Protein AF-A0A9D1IZW4-F1 (afdb_monomer)

Structure (mmCIF, N/CA/C/O backbone):
data_AF-A0A9D1IZW4-F1
#
_entry.id   AF-A0A9D1IZW4-F1
#
loop_
_atom_site.group_PDB
_atom_site.id
_atom_site.type_symbol
_atom_site.label_atom_id
_atom_site.label_alt_id
_atom_site.label_comp_id
_atom_site.label_asym_id
_atom_site.label_entity_id
_atom_site.label_seq_id
_atom_site.pdbx_PDB_ins_code
_atom_site.Cartn_x
_atom_site.Cartn_y
_atom_site.Cartn_z
_atom_site.occupancy
_atom_site.B_iso_or_equiv
_atom_site.auth_seq_id
_atom_site.auth_comp_id
_atom_site.auth_asym_id
_atom_site.auth_atom_id
_atom_site.pdbx_PDB_model_num
ATOM 1 N N . MET A 1 1 ? -12.132 0.971 36.594 1.00 52.00 1 MET A N 1
ATOM 2 C CA . MET A 1 1 ? -13.215 1.438 35.705 1.00 52.00 1 MET A CA 1
ATOM 3 C C . MET A 1 1 ? -12.605 2.405 34.704 1.00 52.00 1 MET A C 1
ATOM 5 O O . MET A 1 1 ? -12.383 3.537 35.091 1.00 52.00 1 MET A O 1
ATOM 9 N N . SER A 1 2 ? -12.273 2.061 33.463 1.00 66.00 2 SER A N 1
ATOM 10 C CA . SER A 1 2 ? -11.995 0.785 32.763 1.00 66.00 2 SER A CA 1
ATOM 11 C C . SER A 1 2 ? -12.345 1.064 31.297 1.00 66.00 2 SER A C 1
ATOM 13 O O . SER A 1 2 ? -13.366 1.698 31.045 1.00 66.00 2 SER A O 1
ATOM 15 N N . TRP A 1 3 ? -11.526 0.629 30.346 1.00 71.06 3 TRP A N 1
ATOM 16 C CA . TRP A 1 3 ? -11.646 0.851 28.895 1.00 71.06 3 TRP A CA 1
ATOM 17 C C . TRP A 1 3 ? -13.070 0.771 28.311 1.00 71.06 3 TRP A C 1
ATOM 19 O O . TRP A 1 3 ? -13.397 1.481 27.364 1.00 71.06 3 TRP A O 1
ATOM 29 N N . GLU A 1 4 ? -13.940 -0.022 28.929 1.00 75.38 4 GLU A N 1
ATOM 30 C CA . GLU A 1 4 ? -15.374 -0.149 28.651 1.00 75.38 4 GLU A CA 1
ATOM 31 C C . GLU A 1 4 ? -16.124 1.192 28.616 1.00 75.38 4 GLU A C 1
ATOM 33 O O . GLU A 1 4 ? -16.938 1.414 27.718 1.00 75.38 4 GLU A O 1
ATOM 38 N N . ASN A 1 5 ? -15.839 2.112 29.544 1.00 73.56 5 ASN A N 1
ATOM 39 C CA . ASN A 1 5 ? -16.492 3.424 29.577 1.00 73.56 5 ASN A CA 1
ATOM 40 C C . ASN A 1 5 ? -16.098 4.262 28.360 1.00 73.56 5 ASN A C 1
ATOM 42 O O . ASN A 1 5 ? -16.952 4.865 27.718 1.00 73.56 5 ASN A O 1
ATOM 46 N N . ALA A 1 6 ? -14.813 4.259 28.007 1.00 71.00 6 ALA A N 1
ATOM 47 C CA . ALA A 1 6 ? -14.319 4.998 26.856 1.00 71.00 6 ALA A CA 1
ATOM 48 C C . ALA A 1 6 ? -14.849 4.418 25.537 1.00 71.00 6 ALA A C 1
ATOM 50 O O . ALA A 1 6 ? -15.266 5.174 24.663 1.00 71.00 6 ALA A O 1
ATOM 51 N N . VAL A 1 7 ? -14.910 3.088 25.417 1.00 77.38 7 VAL A N 1
ATOM 52 C CA . VAL A 1 7 ? -15.502 2.399 24.260 1.00 77.38 7 VAL A CA 1
ATOM 53 C C . VAL A 1 7 ? -16.995 2.712 24.140 1.00 77.38 7 VAL A C 1
ATOM 55 O O . VAL A 1 7 ? -17.466 3.044 23.054 1.00 77.38 7 VAL A O 1
ATOM 58 N N . THR A 1 8 ? -17.736 2.671 25.249 1.00 79.25 8 THR A N 1
ATOM 59 C CA . THR A 1 8 ? -19.174 2.984 25.272 1.00 79.25 8 THR A CA 1
ATOM 60 C C . THR A 1 8 ? -19.425 4.448 24.910 1.00 79.25 8 THR A C 1
ATOM 62 O O . THR A 1 8 ? -20.278 4.736 24.069 1.00 79.25 8 THR A O 1
ATOM 65 N N . SER A 1 9 ? -18.643 5.378 25.465 1.00 76.12 9 SER A N 1
ATOM 66 C CA . SER A 1 9 ? -18.710 6.796 25.103 1.00 76.12 9 SER A CA 1
ATOM 67 C C . SER A 1 9 ? -18.317 7.030 23.640 1.00 76.12 9 SER A C 1
ATOM 69 O O . SER A 1 9 ? -18.952 7.830 22.957 1.00 76.12 9 SER A O 1
ATOM 71 N N . ALA A 1 10 ? -17.314 6.325 23.110 1.00 77.50 10 ALA A N 1
ATOM 72 C CA . ALA A 1 10 ? -16.913 6.448 21.708 1.00 77.50 10 ALA A CA 1
ATOM 73 C C . ALA A 1 10 ? -17.995 5.922 20.762 1.00 77.50 10 ALA A C 1
ATOM 75 O O . ALA A 1 10 ? -18.286 6.548 19.743 1.00 77.50 10 ALA A O 1
ATOM 76 N N . TYR A 1 11 ? -18.638 4.811 21.122 1.00 79.62 11 TYR A N 1
ATOM 77 C CA . TYR A 1 11 ? -19.799 4.297 20.407 1.00 79.62 11 TYR A CA 1
ATOM 78 C C . TYR A 1 11 ? -20.956 5.308 20.414 1.00 79.62 11 TYR A C 1
ATOM 80 O O . TYR A 1 11 ? -21.524 5.593 19.360 1.00 79.62 11 TYR A O 1
ATOM 88 N N . ALA A 1 12 ? -21.243 5.933 21.564 1.00 78.25 12 ALA A N 1
ATOM 89 C CA . ALA A 1 12 ? -22.231 7.010 21.671 1.00 78.25 12 ALA A CA 1
ATOM 90 C C . ALA A 1 12 ? -21.863 8.244 20.821 1.00 78.25 12 ALA A C 1
ATOM 92 O O . ALA A 1 12 ? -22.745 8.886 20.258 1.00 78.25 12 ALA A O 1
ATOM 93 N N . ALA A 1 13 ? -20.567 8.528 20.655 1.00 75.25 13 ALA A N 1
ATOM 94 C CA . ALA A 1 13 ? -20.040 9.564 19.761 1.00 75.25 13 ALA A CA 1
ATOM 95 C C . ALA A 1 13 ? -19.991 9.144 18.272 1.00 75.25 13 ALA A C 1
ATOM 97 O O . ALA A 1 13 ? -19.441 9.870 17.438 1.00 75.25 13 ALA A O 1
ATOM 98 N N . GLY A 1 14 ? -20.525 7.969 17.921 1.00 76.94 14 GLY A N 1
ATOM 99 C CA . GLY A 1 14 ? -20.657 7.494 16.544 1.00 76.94 14 GLY A CA 1
ATOM 100 C C . GLY A 1 14 ? -19.479 6.677 16.000 1.00 76.94 14 GLY A C 1
ATOM 101 O O . GLY A 1 14 ? -19.459 6.403 14.798 1.00 76.94 14 GLY A O 1
ATOM 102 N N . CYS A 1 15 ? -18.510 6.267 16.828 1.00 79.50 15 CYS A N 1
ATOM 103 C CA . CYS A 1 15 ? -17.461 5.332 16.406 1.00 79.50 15 CYS A CA 1
ATOM 104 C C . CYS A 1 15 ? -18.052 3.963 16.041 1.00 79.50 15 CYS A C 1
ATOM 106 O O . CYS A 1 15 ? -18.899 3.423 16.751 1.00 79.50 15 CYS A O 1
ATOM 108 N N . ARG A 1 16 ? -17.588 3.382 14.929 1.00 81.25 16 ARG A N 1
ATOM 109 C CA . ARG A 1 16 ? -18.089 2.092 14.407 1.00 81.25 16 ARG A CA 1
ATOM 110 C C . ARG A 1 16 ? -17.079 0.952 14.496 1.00 81.25 16 ARG A C 1
ATOM 112 O O . ARG A 1 16 ? -17.475 -0.206 14.373 1.00 81.25 16 ARG A O 1
ATOM 119 N N . LEU A 1 17 ? -15.805 1.274 14.701 1.00 86.81 17 LEU A N 1
ATOM 120 C CA . LEU A 1 17 ? -14.704 0.320 14.787 1.00 86.81 17 LEU A CA 1
ATOM 121 C C . LEU A 1 17 ? -13.808 0.627 15.984 1.00 86.81 17 LEU A C 1
ATOM 123 O O . LEU A 1 17 ? -13.534 1.798 16.259 1.00 86.81 17 LEU A O 1
ATOM 127 N N . VAL A 1 18 ? -13.308 -0.426 16.628 1.00 87.31 18 VAL A N 1
ATOM 128 C CA . VAL A 1 18 ? -12.241 -0.345 17.632 1.00 87.31 18 VAL A CA 1
ATOM 129 C C . VAL A 1 18 ? -11.108 -1.287 17.258 1.00 87.31 18 VAL A C 1
ATOM 131 O O . VAL A 1 18 ? -11.346 -2.439 16.899 1.00 87.31 18 VAL A O 1
ATOM 134 N N . PHE A 1 19 ? -9.878 -0.807 17.382 1.00 89.50 19 PHE A N 1
ATOM 135 C CA . PHE A 1 19 ? -8.666 -1.610 17.265 1.00 89.50 19 PHE A CA 1
ATOM 136 C C . PHE A 1 19 ? -7.977 -1.649 18.623 1.00 89.50 19 PHE A C 1
ATOM 138 O O . PHE A 1 19 ? -7.691 -0.598 19.192 1.00 89.50 19 PHE A O 1
ATOM 145 N N . ALA A 1 20 ? -7.747 -2.845 19.153 1.00 87.12 20 ALA A N 1
ATOM 146 C CA . ALA A 1 20 ? -7.355 -3.043 20.542 1.00 87.12 20 ALA A CA 1
ATOM 147 C C . ALA A 1 20 ? -6.018 -3.774 20.642 1.00 87.12 20 ALA A C 1
ATOM 149 O O . ALA A 1 20 ? -5.880 -4.875 20.115 1.00 87.12 20 ALA A O 1
ATOM 150 N N . SER A 1 21 ? -5.037 -3.173 21.311 1.00 87.00 21 SER A N 1
ATOM 151 C CA . SER A 1 21 ? -3.731 -3.784 21.587 1.00 87.00 21 SER A CA 1
ATOM 152 C C . SER A 1 21 ? -3.732 -4.396 22.983 1.00 87.00 21 SER A C 1
ATOM 154 O O . SER A 1 21 ? -3.973 -3.675 23.949 1.00 87.00 21 SER A O 1
ATOM 156 N N . GLY A 1 22 ? -3.501 -5.712 23.094 1.00 75.38 22 GLY A N 1
ATOM 157 C CA . GLY A 1 22 ? -3.248 -6.399 24.374 1.00 75.38 22 GLY A CA 1
ATOM 158 C C . GLY A 1 22 ? -4.311 -6.215 25.469 1.00 75.38 22 GLY A C 1
ATOM 159 O O . GLY A 1 22 ? -4.025 -6.425 26.645 1.00 75.38 22 GLY A O 1
ATOM 160 N N . THR A 1 23 ? -5.519 -5.787 25.102 1.00 74.00 23 THR A N 1
ATOM 161 C CA . THR A 1 23 ? -6.580 -5.368 26.021 1.00 74.00 23 THR A CA 1
ATOM 162 C C . THR A 1 23 ? -7.819 -6.220 25.802 1.00 74.00 23 THR A C 1
ATOM 164 O O . THR A 1 23 ? -8.354 -6.297 24.697 1.00 74.00 23 THR A O 1
ATOM 167 N N . GLU A 1 24 ? -8.291 -6.860 26.869 1.00 72.19 24 GLU A N 1
ATOM 168 C CA . GLU A 1 24 ? -9.569 -7.567 26.869 1.00 72.19 24 GLU A CA 1
ATOM 169 C C . GLU A 1 24 ? -10.677 -6.615 27.323 1.00 72.19 24 GLU A C 1
ATOM 171 O O . GLU A 1 24 ? -10.587 -6.002 28.388 1.00 72.19 24 GLU A O 1
ATOM 176 N N . PHE A 1 25 ? -11.729 -6.479 26.516 1.00 75.25 25 PHE A N 1
ATOM 177 C CA . PHE A 1 25 ? -12.939 -5.757 26.903 1.00 75.25 25 PHE A CA 1
ATOM 178 C C . PHE A 1 25 ? -14.162 -6.292 26.154 1.00 75.25 25 PHE A C 1
ATOM 180 O O . PHE A 1 25 ? -14.047 -6.910 25.094 1.00 75.25 25 PHE A O 1
ATOM 187 N N . SER A 1 26 ? -15.349 -6.016 26.698 1.00 75.00 26 SER A N 1
ATOM 188 C CA . SER A 1 26 ? -16.621 -6.334 26.049 1.00 75.00 26 SER A CA 1
ATOM 189 C C . SER A 1 26 ? -17.091 -5.163 25.191 1.00 75.00 26 SER A C 1
ATOM 191 O O . SER A 1 26 ? -17.314 -4.060 25.692 1.00 75.00 26 SER A O 1
ATOM 193 N N . ALA A 1 27 ? -17.264 -5.398 23.893 1.00 75.81 27 ALA A N 1
ATOM 194 C CA . ALA A 1 27 ? -17.786 -4.395 22.975 1.00 75.81 27 ALA A CA 1
ATOM 195 C C . ALA A 1 27 ? -19.310 -4.229 23.126 1.00 75.81 27 ALA A C 1
ATOM 197 O O . ALA A 1 27 ? -20.005 -5.222 23.363 1.00 75.81 27 ALA A O 1
ATOM 198 N N . PRO A 1 28 ? -19.854 -3.016 22.927 1.00 79.94 28 PRO A N 1
ATOM 199 C CA . PRO A 1 28 ? -21.283 -2.825 22.707 1.00 79.94 28 PRO A CA 1
ATOM 200 C C . PRO A 1 28 ? -21.784 -3.635 21.503 1.00 79.94 28 PRO A C 1
ATOM 202 O O . PRO A 1 28 ? -21.059 -3.837 20.524 1.00 79.94 28 PRO A O 1
ATOM 205 N N . GLU A 1 29 ? -23.048 -4.057 21.543 1.00 79.88 29 GLU A N 1
ATOM 206 C CA . GLU A 1 29 ? -23.677 -4.787 20.440 1.00 79.88 29 GLU A CA 1
ATOM 207 C C . GLU A 1 29 ? -23.613 -3.977 19.129 1.00 79.88 29 GLU A C 1
ATOM 209 O O . GLU A 1 29 ? -23.953 -2.794 19.085 1.00 79.88 29 GLU A O 1
ATOM 214 N N . GLY A 1 30 ? -23.139 -4.611 18.050 1.00 78.69 30 GLY A N 1
ATOM 215 C CA . GLY A 1 30 ? -22.973 -3.984 16.733 1.00 78.69 30 GLY A CA 1
ATOM 216 C C . GLY A 1 30 ? -21.657 -3.221 16.520 1.00 78.69 30 GLY A C 1
ATOM 217 O O . GLY A 1 30 ? -21.373 -2.823 15.387 1.00 78.69 30 GLY A O 1
ATOM 218 N N . MET A 1 31 ? -20.824 -3.044 17.552 1.00 84.06 31 MET A N 1
ATOM 219 C CA . MET A 1 31 ? -19.476 -2.490 17.402 1.00 84.06 31 MET A CA 1
ATOM 220 C C . MET A 1 31 ? -18.488 -3.591 17.001 1.00 84.06 31 MET A C 1
ATOM 222 O O . MET A 1 31 ? -18.413 -4.638 17.641 1.00 84.06 31 MET A O 1
ATOM 226 N N . ARG A 1 32 ? -17.703 -3.363 15.941 1.00 86.69 32 ARG A N 1
ATOM 227 C CA . ARG A 1 32 ? -16.663 -4.314 15.520 1.00 86.69 32 ARG A CA 1
ATOM 228 C C . ARG A 1 32 ? -15.349 -3.992 16.216 1.00 86.69 32 ARG A C 1
ATOM 230 O O . ARG A 1 32 ? -14.871 -2.859 16.135 1.00 86.69 32 ARG A O 1
ATOM 237 N N . VAL A 1 33 ? -14.769 -5.002 16.853 1.00 87.75 33 VAL A N 1
ATOM 238 C CA . VAL A 1 33 ? -13.486 -4.906 17.549 1.00 87.75 33 VAL A CA 1
ATOM 239 C C . VAL A 1 33 ? -12.485 -5.839 16.892 1.00 87.75 33 VAL A C 1
ATOM 241 O O . VAL A 1 33 ? -12.768 -7.021 16.704 1.00 87.75 33 VAL A O 1
ATOM 244 N N . PHE A 1 34 ? -11.316 -5.303 16.561 1.00 88.81 34 PHE A N 1
ATOM 245 C CA . PHE A 1 34 ? -10.197 -6.064 16.028 1.00 88.81 34 PHE A CA 1
ATOM 246 C C . PHE A 1 34 ? -9.072 -6.099 17.055 1.00 88.81 34 PHE A C 1
ATOM 248 O O . PHE A 1 34 ? -8.567 -5.053 17.468 1.00 88.81 34 PHE A O 1
ATOM 255 N N . ALA A 1 35 ? -8.684 -7.306 17.456 1.00 88.50 35 ALA A N 1
ATOM 256 C CA . ALA A 1 35 ? -7.516 -7.508 18.296 1.00 88.50 35 ALA A CA 1
ATOM 257 C C . ALA A 1 35 ? -6.244 -7.347 17.454 1.00 88.50 35 ALA A C 1
ATOM 259 O O . ALA A 1 35 ? -6.087 -7.976 16.405 1.00 88.50 35 ALA A O 1
ATOM 260 N N . CYS A 1 36 ? -5.343 -6.501 17.928 1.00 88.12 36 CYS A N 1
ATOM 261 C CA . CYS A 1 36 ? -4.068 -6.194 17.309 1.00 88.12 36 CYS A CA 1
ATOM 262 C C . CYS A 1 36 ? -2.931 -6.748 18.168 1.00 88.12 36 CYS A C 1
ATOM 264 O O . CYS A 1 36 ? -2.999 -6.741 19.394 1.00 88.12 36 CYS A O 1
ATOM 266 N N . GLU A 1 37 ? -1.853 -7.176 17.511 1.00 82.81 37 GLU A N 1
ATOM 267 C CA . GLU A 1 37 ? -0.668 -7.734 18.180 1.00 82.81 37 GLU A CA 1
ATOM 268 C C . GLU A 1 37 ? 0.091 -6.689 19.021 1.00 82.81 37 GLU A C 1
ATOM 270 O O . GLU A 1 37 ? 0.770 -7.045 19.976 1.00 82.81 37 GLU A O 1
ATOM 275 N N . GLY A 1 38 ? -0.047 -5.400 18.695 1.00 85.69 38 GLY A N 1
ATOM 276 C CA . GLY A 1 38 ? 0.573 -4.314 19.450 1.00 85.69 38 GLY A CA 1
ATOM 277 C C . GLY A 1 38 ? 0.021 -2.934 19.100 1.00 85.69 38 GLY A C 1
ATOM 278 O O . GLY A 1 38 ? -0.726 -2.767 18.126 1.00 85.69 38 GLY A O 1
ATOM 279 N N . ALA A 1 39 ? 0.435 -1.936 19.884 1.00 83.75 39 ALA A N 1
ATOM 280 C CA . ALA A 1 39 ? -0.107 -0.580 19.859 1.00 83.75 39 ALA A CA 1
ATOM 281 C C . ALA A 1 39 ? -0.016 0.091 18.492 1.00 83.75 39 ALA A C 1
ATOM 283 O O . ALA A 1 39 ? -0.991 0.651 17.997 1.00 83.75 39 ALA A O 1
ATOM 284 N N . GLN A 1 40 ? 1.142 -0.033 17.842 1.00 84.50 40 GLN A N 1
ATOM 285 C CA . GLN A 1 40 ? 1.368 0.527 16.515 1.00 84.50 40 GLN A CA 1
ATOM 286 C C . GLN A 1 40 ? 0.340 0.008 15.504 1.00 84.50 40 GLN A C 1
ATOM 288 O O . GLN A 1 40 ? -0.307 0.796 14.819 1.00 84.50 40 GLN A O 1
ATOM 293 N N . THR A 1 41 ? 0.128 -1.308 15.454 1.00 89.38 41 THR A N 1
ATOM 294 C CA . THR A 1 41 ? -0.846 -1.930 14.546 1.00 89.38 41 THR A CA 1
ATOM 295 C C . THR A 1 41 ? -2.260 -1.402 14.802 1.00 89.38 41 THR A C 1
ATOM 297 O O . THR A 1 41 ? -2.967 -1.081 13.849 1.00 89.38 41 THR A O 1
ATOM 300 N N . ALA A 1 42 ? -2.654 -1.245 16.072 1.00 89.50 42 ALA A N 1
ATOM 301 C CA . ALA A 1 42 ? -3.958 -0.691 16.434 1.00 89.50 42 ALA A CA 1
ATOM 302 C C . ALA A 1 42 ? -4.129 0.769 15.994 1.00 89.50 42 ALA A C 1
ATOM 304 O O . ALA A 1 42 ? -5.143 1.112 15.384 1.00 89.50 42 ALA A O 1
ATOM 305 N N . VAL A 1 43 ? -3.123 1.613 16.238 1.00 86.69 43 VAL A N 1
ATOM 306 C CA . VAL A 1 43 ? -3.142 3.028 15.841 1.00 86.69 43 VAL A CA 1
ATOM 307 C C . VAL A 1 43 ? -3.223 3.170 14.319 1.00 86.69 43 VAL A C 1
ATOM 309 O O . VAL A 1 43 ? -4.094 3.880 13.816 1.00 86.69 43 VAL A O 1
ATOM 312 N N . TYR A 1 44 ? -2.376 2.467 13.562 1.00 87.31 44 TYR A N 1
ATOM 313 C CA . TYR A 1 44 ? -2.364 2.587 12.100 1.00 87.31 44 TYR A CA 1
ATOM 314 C C . TYR A 1 44 ? -3.614 2.017 11.435 1.00 87.31 44 TYR A C 1
ATOM 316 O O . TYR A 1 44 ? -4.083 2.575 10.443 1.00 87.31 44 TYR A O 1
ATOM 324 N N . ALA A 1 45 ? -4.210 0.970 12.001 1.00 90.44 45 ALA A N 1
ATOM 325 C CA . ALA A 1 45 ? -5.500 0.483 11.538 1.00 90.44 45 ALA A CA 1
ATOM 326 C C . ALA A 1 45 ? -6.630 1.489 11.812 1.00 90.44 45 ALA A C 1
ATOM 328 O O . ALA A 1 45 ? -7.441 1.763 10.927 1.00 90.44 45 ALA A O 1
ATOM 329 N N . ALA A 1 46 ? -6.651 2.127 12.985 1.00 88.00 46 ALA A N 1
ATOM 330 C CA . ALA A 1 46 ? -7.616 3.188 13.260 1.00 88.00 46 ALA A CA 1
ATOM 331 C C . ALA A 1 46 ? -7.464 4.376 12.287 1.00 88.00 46 ALA A C 1
ATOM 333 O O . ALA A 1 46 ? -8.470 4.894 11.800 1.00 88.00 46 ALA A O 1
ATOM 334 N N . LEU A 1 47 ? -6.232 4.758 11.924 1.00 82.81 47 LEU A N 1
ATOM 335 C CA . LEU A 1 47 ? -5.974 5.808 10.923 1.00 82.81 47 LEU A CA 1
ATOM 336 C C . LEU A 1 47 ? -6.468 5.415 9.533 1.00 82.81 47 LEU A C 1
ATOM 338 O O . LEU A 1 47 ? -7.124 6.203 8.854 1.00 82.81 47 LEU A O 1
ATOM 342 N N . GLY A 1 48 ? -6.206 4.175 9.125 1.00 85.94 48 GLY A N 1
ATOM 343 C CA . GLY A 1 48 ? -6.725 3.618 7.882 1.00 85.94 48 GLY A CA 1
ATOM 344 C C . GLY A 1 48 ? -8.249 3.676 7.798 1.00 85.94 48 GLY A C 1
ATOM 345 O O . GLY A 1 48 ? -8.801 4.076 6.775 1.00 85.94 48 GLY A O 1
ATOM 346 N N . ALA A 1 49 ? -8.935 3.333 8.889 1.00 86.88 49 ALA A N 1
ATOM 347 C CA . ALA A 1 49 ? -10.387 3.439 8.981 1.00 86.88 49 ALA A CA 1
ATOM 348 C C . ALA A 1 49 ? -10.877 4.898 8.915 1.00 86.88 49 ALA A C 1
ATOM 350 O O . ALA A 1 49 ? -11.855 5.186 8.223 1.00 86.88 49 ALA A O 1
ATOM 351 N N . SER A 1 50 ? -10.172 5.826 9.571 1.00 79.81 50 SER A N 1
ATOM 352 C CA . SER A 1 50 ? -10.469 7.265 9.514 1.00 79.81 50 SER A CA 1
ATOM 353 C C . SER A 1 50 ? -10.436 7.803 8.082 1.00 79.81 50 SER A C 1
ATOM 355 O O . SER A 1 50 ? -11.369 8.483 7.645 1.00 79.81 50 SER A O 1
ATOM 357 N N . LEU A 1 51 ? -9.440 7.393 7.284 1.00 78.06 51 LEU A N 1
ATOM 358 C CA . LEU A 1 51 ? -9.361 7.777 5.872 1.00 78.06 51 LEU A CA 1
ATOM 359 C C . LEU A 1 51 ? -10.574 7.349 5.051 1.00 78.06 51 LEU A C 1
ATOM 361 O O . LEU A 1 51 ? -10.880 7.994 4.054 1.00 78.06 51 LEU A O 1
ATOM 365 N N . SER A 1 52 ? -11.271 6.275 5.421 1.00 78.56 52 SER A N 1
ATOM 366 C CA . SER A 1 52 ? -12.472 5.852 4.700 1.00 78.56 52 SER A CA 1
ATOM 367 C C . SER A 1 52 ? -13.707 6.699 5.055 1.00 78.56 52 SER A C 1
ATOM 369 O O . SER A 1 52 ? -14.794 6.435 4.539 1.00 78.56 52 SER A O 1
ATOM 371 N N . GLY A 1 53 ? -13.561 7.687 5.945 1.00 76.31 53 GLY A N 1
ATOM 372 C CA . GLY A 1 53 ? -14.639 8.509 6.495 1.00 76.31 53 GLY A CA 1
ATOM 373 C C . GLY A 1 53 ? -15.325 7.903 7.722 1.00 76.31 53 GLY A C 1
ATOM 374 O O . GLY A 1 53 ? -16.343 8.438 8.169 1.00 76.31 53 GLY A O 1
ATOM 375 N N . ALA A 1 54 ? -14.811 6.791 8.260 1.00 78.62 54 ALA A N 1
ATOM 376 C CA . ALA A 1 54 ? -15.360 6.161 9.453 1.00 78.62 54 ALA A CA 1
ATOM 377 C C . ALA A 1 54 ? -14.738 6.742 10.726 1.00 78.62 54 ALA A C 1
ATOM 379 O O . ALA A 1 54 ? -13.531 6.925 10.819 1.00 78.62 54 ALA A O 1
ATOM 380 N N . ARG A 1 55 ? -15.551 6.942 11.766 1.00 77.06 55 ARG A N 1
ATOM 381 C CA . ARG A 1 55 ? -15.027 7.199 13.112 1.00 77.06 55 ARG A CA 1
ATOM 382 C C . ARG A 1 55 ? -14.530 5.876 13.693 1.00 77.06 55 ARG A C 1
ATOM 384 O O . ARG A 1 55 ? -15.325 4.955 13.917 1.00 77.06 55 ARG A O 1
ATOM 391 N N . ALA A 1 56 ? -13.229 5.782 13.920 1.00 82.88 56 ALA A N 1
ATOM 392 C CA . ALA A 1 56 ? -12.576 4.624 14.514 1.00 82.88 56 ALA A CA 1
ATOM 393 C C . ALA A 1 56 ? -11.813 5.032 15.774 1.00 82.88 56 ALA A C 1
ATOM 395 O O . ALA A 1 56 ? -11.472 6.199 15.957 1.00 82.88 56 ALA A O 1
ATOM 396 N N . LEU A 1 57 ? -11.573 4.059 16.646 1.00 82.81 57 LEU A N 1
ATOM 397 C CA . LEU A 1 57 ? -10.884 4.254 17.913 1.00 82.81 57 LEU A CA 1
ATOM 398 C C . LEU A 1 57 ? -9.752 3.234 18.052 1.00 82.81 57 LEU A C 1
ATOM 400 O O . LEU A 1 57 ? -9.961 2.050 17.788 1.00 82.81 57 LEU A O 1
ATOM 404 N N . ALA A 1 58 ? -8.581 3.679 18.506 1.00 86.75 58 ALA A N 1
ATOM 405 C CA . ALA A 1 58 ? -7.528 2.782 18.972 1.00 86.75 58 ALA A CA 1
ATOM 406 C C . ALA A 1 58 ? -7.519 2.738 20.508 1.00 86.75 58 ALA A C 1
ATOM 408 O O . ALA A 1 58 ? -7.486 3.777 21.173 1.00 86.75 58 ALA A O 1
ATOM 409 N N . VAL A 1 59 ? -7.555 1.527 21.057 1.00 82.94 59 VAL A N 1
ATOM 410 C CA . VAL A 1 59 ? -7.521 1.225 22.491 1.00 82.94 59 VAL A CA 1
ATOM 411 C C . VAL A 1 59 ? -6.200 0.527 22.797 1.00 82.94 59 VAL A C 1
ATOM 413 O O . VAL A 1 59 ? -5.911 -0.525 22.225 1.00 82.94 59 VAL A O 1
ATOM 416 N N . LEU A 1 60 ? -5.385 1.128 23.662 1.00 80.00 60 LEU A N 1
ATOM 417 C CA . LEU A 1 60 ? -4.034 0.656 23.968 1.00 80.00 60 LEU A CA 1
ATOM 418 C C . LEU A 1 60 ? -3.935 0.113 25.396 1.00 80.00 60 LEU A C 1
ATOM 420 O O . LEU A 1 60 ? -4.714 0.485 26.257 1.00 80.00 60 LEU A O 1
ATOM 424 N N . GLY A 1 61 ? -2.998 -0.786 25.671 1.00 72.62 61 GLY A N 1
ATOM 425 C CA . GLY A 1 61 ? -2.740 -1.308 27.010 1.00 72.62 61 GLY A CA 1
ATOM 426 C C . GLY A 1 61 ? -1.936 -0.349 27.893 1.00 72.62 61 GLY A C 1
ATOM 427 O O . GLY A 1 61 ? -1.357 0.639 27.440 1.00 72.62 61 GLY A O 1
ATOM 428 N N . ALA A 1 62 ? -1.866 -0.655 29.191 1.00 66.75 62 ALA A N 1
ATOM 429 C CA . ALA A 1 62 ? -0.958 0.048 30.092 1.00 66.75 62 ALA A CA 1
ATOM 430 C C . ALA A 1 62 ? 0.501 -0.302 29.755 1.00 66.75 62 ALA A C 1
ATOM 432 O O . ALA A 1 62 ? 0.877 -1.470 29.815 1.00 66.75 62 ALA A O 1
ATOM 433 N N . GLY A 1 63 ? 1.312 0.710 29.430 1.00 65.00 63 GLY A N 1
ATOM 434 C CA . GLY A 1 63 ? 2.715 0.538 29.028 1.00 65.00 63 GLY A CA 1
ATOM 435 C C . GLY A 1 63 ? 2.950 0.467 27.516 1.00 65.00 63 GLY A C 1
ATOM 436 O O . GLY A 1 63 ? 4.099 0.347 27.104 1.00 65.00 63 GLY A O 1
ATOM 437 N N . ASP A 1 64 ? 1.899 0.572 26.698 1.00 72.81 64 ASP A N 1
ATOM 438 C CA . ASP A 1 64 ? 2.045 0.736 25.252 1.00 72.81 64 ASP A CA 1
ATOM 439 C C . ASP A 1 64 ? 2.717 2.083 24.935 1.00 72.81 64 ASP A C 1
ATOM 441 O O . ASP A 1 64 ? 2.347 3.114 25.493 1.00 72.81 64 ASP A O 1
ATOM 445 N N . GLU A 1 65 ? 3.691 2.094 24.026 1.00 69.62 65 GLU A N 1
ATOM 446 C CA . GLU A 1 65 ? 4.299 3.328 23.519 1.00 69.62 65 GLU A CA 1
ATOM 447 C C . GLU A 1 65 ? 3.571 3.796 22.252 1.00 69.62 65 GLU A C 1
ATOM 449 O O . GLU A 1 65 ? 3.275 3.002 21.349 1.00 69.62 65 GLU A O 1
ATOM 454 N N . LEU A 1 66 ? 3.284 5.101 22.164 1.00 67.56 66 LEU A N 1
ATOM 455 C CA . LEU A 1 66 ? 2.785 5.683 20.919 1.00 67.56 66 LEU A CA 1
ATOM 456 C C . LEU A 1 66 ? 3.860 5.592 19.838 1.00 67.56 66 LEU A C 1
ATOM 458 O O . LEU A 1 66 ? 5.043 5.759 20.128 1.00 67.56 66 LEU A O 1
ATOM 462 N N . PRO A 1 67 ? 3.471 5.383 18.571 1.00 64.75 67 PRO A N 1
ATOM 463 C CA . PRO A 1 67 ? 4.431 5.473 17.487 1.00 64.75 67 PRO A CA 1
ATOM 464 C C . PRO A 1 67 ? 5.055 6.876 17.424 1.00 64.75 67 PRO A C 1
ATOM 466 O O . PRO A 1 67 ? 4.338 7.868 17.326 1.00 64.75 67 PRO A O 1
ATOM 469 N N . ASP A 1 68 ? 6.387 6.940 17.355 1.00 53.62 68 ASP A N 1
ATOM 470 C CA . ASP A 1 68 ? 7.179 8.178 17.207 1.00 53.62 68 ASP A CA 1
ATOM 471 C C . ASP A 1 68 ? 6.887 8.974 15.918 1.00 53.62 68 ASP A C 1
ATOM 473 O O . ASP A 1 68 ? 7.375 10.092 15.724 1.00 53.62 68 ASP A O 1
ATOM 477 N N . SER A 1 69 ? 6.139 8.398 14.973 1.00 53.19 69 SER A N 1
ATOM 478 C CA . SER A 1 69 ? 5.888 9.033 13.682 1.00 53.19 6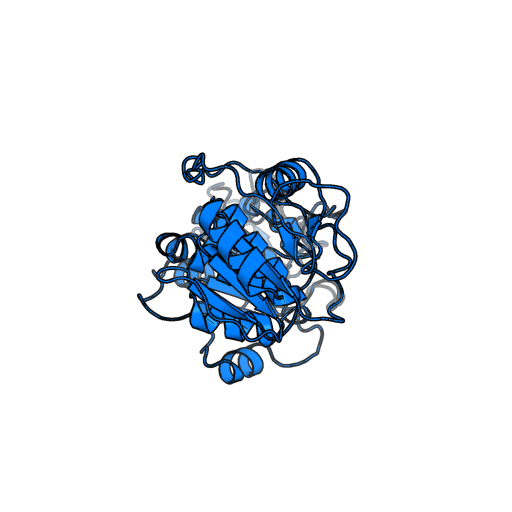9 SER A CA 1
ATOM 479 C C . SER A 1 69 ? 4.858 10.158 13.796 1.00 53.19 69 SER A C 1
ATOM 481 O O . SER A 1 69 ? 3.879 10.036 14.529 1.00 53.19 69 SER A O 1
ATOM 483 N N . ARG A 1 70 ? 5.039 11.227 13.004 1.00 51.00 70 ARG A N 1
ATOM 484 C CA . ARG A 1 70 ? 3.993 12.229 12.743 1.00 51.00 70 ARG A CA 1
ATOM 485 C C . ARG A 1 70 ? 2.807 11.533 12.078 1.00 51.00 70 ARG A C 1
ATOM 487 O O . ARG A 1 70 ? 2.763 11.367 10.862 1.00 51.00 70 ARG A O 1
ATOM 494 N N . VAL A 1 71 ? 1.897 11.047 12.904 1.00 51.94 71 VAL A N 1
ATOM 495 C CA . VAL A 1 71 ? 0.632 10.467 12.491 1.00 51.94 71 VAL A CA 1
ATOM 496 C C . VAL A 1 71 ? -0.303 11.624 12.179 1.00 51.94 71 VAL A C 1
ATOM 498 O O . VAL A 1 71 ? -0.693 12.380 13.061 1.00 51.94 71 VAL A O 1
ATOM 501 N N . THR A 1 72 ? -0.628 11.773 10.905 1.00 49.56 72 THR A N 1
ATOM 502 C CA . THR A 1 72 ? -1.554 12.783 10.407 1.00 49.56 72 THR A CA 1
ATOM 503 C C . THR A 1 72 ? -2.869 12.079 10.070 1.00 49.56 72 THR A C 1
ATOM 505 O O . THR A 1 72 ? -2.856 11.114 9.309 1.00 49.56 72 THR A O 1
ATOM 508 N N . GLY A 1 73 ? -4.000 12.469 10.674 1.00 50.78 73 GLY A N 1
ATOM 509 C CA . GLY A 1 73 ? -5.307 11.951 10.230 1.00 50.78 73 GLY A CA 1
ATOM 510 C C . GLY A 1 73 ? -6.333 11.513 11.282 1.00 50.78 73 GLY A C 1
ATOM 511 O O . GLY A 1 73 ? -6.883 10.418 11.164 1.00 50.78 73 GLY A O 1
ATOM 512 N N . GLY A 1 74 ? -6.709 12.378 12.227 1.00 52.09 74 GLY A N 1
ATOM 513 C CA . GLY A 1 74 ? -8.074 12.320 12.773 1.00 52.09 74 GLY A CA 1
ATOM 514 C C . GLY A 1 74 ? -8.407 11.123 13.667 1.00 52.09 74 GLY A C 1
ATOM 515 O O . GLY A 1 74 ? -9.541 10.647 13.634 1.00 52.09 74 GLY A O 1
ATOM 516 N N . VAL A 1 75 ? -7.443 10.591 14.425 1.00 54.09 75 VAL A N 1
ATOM 517 C CA . VAL A 1 75 ? -7.677 9.473 15.353 1.00 54.09 75 VAL A CA 1
ATOM 518 C C . VAL A 1 75 ? -7.333 9.877 16.779 1.00 54.09 75 VAL A C 1
ATOM 520 O O . VAL A 1 75 ? -6.208 10.283 17.073 1.00 54.09 75 VAL A O 1
ATOM 523 N N . ALA A 1 76 ? -8.298 9.691 17.680 1.00 54.12 76 ALA A N 1
ATOM 524 C CA . ALA A 1 76 ? -8.051 9.684 19.113 1.00 54.12 76 ALA A CA 1
ATOM 525 C C . ALA A 1 76 ? -7.541 8.300 19.540 1.00 54.12 76 ALA A C 1
ATOM 527 O O . ALA A 1 76 ? -8.086 7.265 19.140 1.00 54.12 76 ALA A O 1
ATOM 528 N N . VAL A 1 77 ? -6.496 8.287 20.359 1.00 59.22 77 VAL A N 1
ATOM 529 C CA . VAL A 1 77 ? -5.892 7.084 20.926 1.00 59.22 77 VAL A CA 1
ATOM 530 C C . VAL A 1 77 ? -6.074 7.151 22.437 1.00 59.22 77 VAL A C 1
ATOM 532 O O . VAL A 1 77 ? -5.704 8.126 23.080 1.00 59.22 77 VAL A O 1
ATOM 535 N N . LEU A 1 78 ? -6.679 6.132 23.032 1.00 57.53 78 LEU A N 1
ATOM 536 C CA . LEU A 1 78 ? -6.861 6.093 24.483 1.00 57.53 78 LEU A CA 1
ATOM 537 C C . LEU A 1 78 ? -5.611 5.499 25.145 1.00 57.53 78 LEU A C 1
ATOM 539 O O . LEU A 1 78 ? -5.200 4.397 24.782 1.00 57.53 78 LEU A O 1
ATOM 543 N N . MET A 1 79 ? -5.020 6.218 26.104 1.00 51.69 79 MET A N 1
ATOM 544 C CA . MET A 1 79 ? -3.794 5.851 26.819 1.00 51.69 79 MET A CA 1
ATOM 545 C C . MET A 1 79 ? -3.720 6.402 28.248 1.00 51.69 79 MET A C 1
ATOM 547 O O . MET A 1 79 ? -4.089 7.554 28.473 1.00 51.69 79 MET A O 1
ATOM 551 N N . PRO A 1 80 ? -3.152 5.650 29.212 1.00 42.56 80 PRO A N 1
ATOM 552 C CA . PRO A 1 80 ? -3.000 6.116 30.593 1.00 42.56 80 PRO A CA 1
ATOM 553 C C . PRO A 1 80 ? -2.243 7.451 30.721 1.00 42.56 80 PRO A C 1
ATOM 555 O O . PRO A 1 80 ? -1.141 7.583 30.196 1.00 42.56 80 PRO A O 1
ATOM 558 N N . GLY A 1 81 ? -2.794 8.402 31.491 1.00 45.44 81 GLY A N 1
ATOM 559 C CA . GLY A 1 81 ? -2.038 9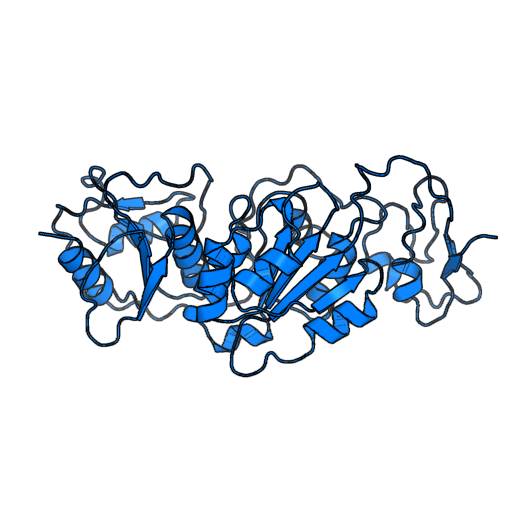.540 32.045 1.00 45.44 81 GLY A CA 1
ATOM 560 C C . GLY A 1 81 ? -1.959 10.840 31.228 1.00 45.44 81 GLY A C 1
ATOM 561 O O . GLY A 1 81 ? -1.147 11.692 31.576 1.00 45.44 81 GLY A O 1
ATOM 562 N N . ALA A 1 82 ? -2.772 11.027 30.180 1.00 50.19 82 ALA A N 1
ATOM 563 C CA . ALA A 1 82 ? -2.721 12.220 29.311 1.00 50.19 82 ALA A CA 1
ATOM 564 C C . ALA A 1 82 ? -3.924 13.191 29.425 1.00 50.19 82 ALA A C 1
ATOM 566 O O . ALA A 1 82 ? -3.959 14.223 28.760 1.00 50.19 82 ALA A O 1
ATOM 567 N N . GLY A 1 83 ? -4.950 12.871 30.216 1.00 58.56 83 GLY A N 1
ATOM 568 C CA . GLY A 1 83 ? -6.292 13.429 30.025 1.00 58.56 83 GLY A CA 1
ATOM 569 C C . GLY A 1 83 ? -6.694 14.584 30.942 1.00 58.56 83 GLY A C 1
ATOM 570 O O . GLY A 1 83 ? -7.496 14.368 31.842 1.00 58.56 83 GLY A O 1
ATOM 571 N N . GLU A 1 84 ? -6.259 15.810 30.637 1.00 57.47 84 GLU A N 1
ATOM 572 C CA . GLU A 1 84 ? -6.906 17.044 31.146 1.00 57.47 84 GLU A CA 1
ATOM 573 C C . GLU A 1 84 ? -7.294 18.048 30.039 1.00 57.47 84 GLU A C 1
ATOM 575 O O . GLU A 1 84 ? -8.048 18.986 30.288 1.00 57.47 84 GLU A O 1
ATOM 580 N N . GLU A 1 85 ? -6.826 17.855 28.801 1.00 67.88 85 GLU A N 1
ATOM 581 C CA . GLU A 1 85 ? -6.923 18.873 27.742 1.00 67.88 85 GLU A CA 1
ATOM 582 C C . GLU A 1 85 ? -8.268 18.876 26.989 1.00 67.88 85 GLU A C 1
ATOM 584 O O . GLU A 1 85 ? -8.724 19.924 26.529 1.00 67.88 85 GLU A O 1
ATOM 589 N N . TYR A 1 86 ? -8.951 17.727 26.905 1.00 71.12 86 TYR A N 1
ATOM 590 C CA . TYR A 1 86 ? -10.207 17.588 26.157 1.00 71.12 86 TYR A CA 1
ATOM 591 C C . TYR A 1 86 ? -11.368 17.154 27.063 1.00 71.12 86 TYR A C 1
ATOM 593 O O . TYR A 1 86 ? -11.349 16.040 27.579 1.00 71.12 86 TYR A O 1
ATOM 601 N N . PRO A 1 87 ? -12.426 17.972 27.225 1.00 68.44 87 PRO A N 1
ATOM 602 C CA . PRO A 1 87 ? -13.550 17.653 28.112 1.00 68.44 87 PRO A CA 1
ATOM 603 C C . PRO A 1 87 ? -14.529 16.615 27.531 1.00 68.44 87 PRO A C 1
ATOM 605 O O . PRO A 1 87 ? -15.362 16.079 28.260 1.00 68.44 87 PRO A O 1
ATOM 608 N N . SER A 1 88 ? -14.455 16.321 26.226 1.00 73.62 88 SER A N 1
ATOM 609 C CA . SER A 1 88 ? -15.328 15.365 25.531 1.00 73.62 88 SER A CA 1
ATOM 610 C C . SER A 1 88 ? -14.574 14.579 24.455 1.00 73.62 88 SER A C 1
ATOM 612 O O . SER A 1 88 ? -13.627 15.084 23.846 1.00 73.62 88 SER A O 1
ATOM 614 N N . LEU A 1 89 ? -15.036 13.358 24.146 1.00 73.19 89 LEU A N 1
ATOM 615 C CA . LEU A 1 89 ? -14.479 12.570 23.033 1.00 73.19 89 LEU A CA 1
ATOM 616 C C . LEU A 1 89 ? -14.634 13.290 21.692 1.00 73.19 89 LEU A C 1
ATOM 618 O O . LEU A 1 89 ? -13.769 13.193 20.827 1.00 73.19 89 LEU A O 1
ATOM 622 N N . ARG A 1 90 ? -15.725 14.041 21.509 1.00 72.62 90 ARG A N 1
ATOM 623 C CA . ARG A 1 90 ? -15.953 14.810 20.282 1.00 72.62 90 ARG A CA 1
ATOM 624 C C . ARG A 1 90 ? -14.903 15.905 20.102 1.00 72.62 90 ARG A C 1
ATOM 626 O O . ARG A 1 90 ? -14.409 16.048 18.989 1.00 72.62 90 ARG A O 1
ATOM 633 N N . ALA A 1 91 ? -14.548 16.621 21.171 1.00 74.12 91 ALA A N 1
ATOM 634 C CA . ALA A 1 91 ? -13.495 17.633 21.137 1.00 74.12 91 ALA A CA 1
ATOM 635 C C . ALA A 1 91 ? -12.130 17.013 20.806 1.00 74.12 91 ALA A C 1
ATOM 637 O O . ALA A 1 91 ? -11.411 17.547 19.967 1.00 74.12 91 ALA A O 1
ATOM 638 N N . ALA A 1 92 ? -11.822 15.851 21.387 1.00 73.50 92 ALA A N 1
ATOM 639 C CA . ALA A 1 92 ? -10.599 15.113 21.086 1.00 73.50 92 ALA A CA 1
ATOM 640 C C . ALA A 1 92 ? -10.519 14.682 19.610 1.00 73.50 92 ALA A C 1
ATOM 642 O O . ALA A 1 92 ? -9.511 14.915 18.946 1.00 73.50 92 ALA A O 1
ATOM 643 N N . PHE A 1 93 ? -11.602 14.113 19.065 1.00 72.19 93 PHE A N 1
ATOM 644 C CA . PHE A 1 93 ? -11.662 13.757 17.646 1.00 72.19 93 PHE A CA 1
ATOM 645 C C . PHE A 1 93 ? -11.549 14.992 16.742 1.00 72.19 93 PHE A C 1
ATOM 647 O O . PHE A 1 93 ? -10.749 14.979 15.813 1.00 72.19 93 PHE A O 1
ATOM 654 N N . ALA A 1 94 ? -12.275 16.074 17.036 1.00 71.69 94 ALA A N 1
ATOM 655 C CA . ALA A 1 94 ? -12.205 17.309 16.253 1.00 71.69 94 ALA A CA 1
ATOM 656 C C . ALA A 1 94 ? -10.796 17.930 16.261 1.00 71.69 94 ALA A C 1
ATOM 658 O O . ALA A 1 94 ? -10.320 18.391 15.229 1.00 71.69 94 ALA A O 1
ATOM 659 N N . ALA A 1 95 ? -10.093 17.902 17.395 1.00 69.75 95 ALA A N 1
ATOM 660 C CA . ALA A 1 95 ? -8.710 18.367 17.467 1.00 69.75 95 ALA A CA 1
ATOM 661 C C . ALA A 1 95 ? -7.771 17.501 16.611 1.00 69.75 95 ALA A C 1
ATOM 663 O O . ALA A 1 95 ? -6.970 18.032 15.843 1.00 69.75 95 ALA A O 1
ATOM 664 N N . SER A 1 96 ? -7.931 16.173 16.658 1.00 65.75 96 SER A N 1
ATOM 665 C CA . SER A 1 96 ? -7.129 15.252 15.840 1.00 65.75 96 SER A CA 1
ATOM 666 C C . SER A 1 96 ? -7.343 15.415 14.325 1.00 65.75 96 SER A C 1
ATOM 668 O O . SER A 1 96 ? 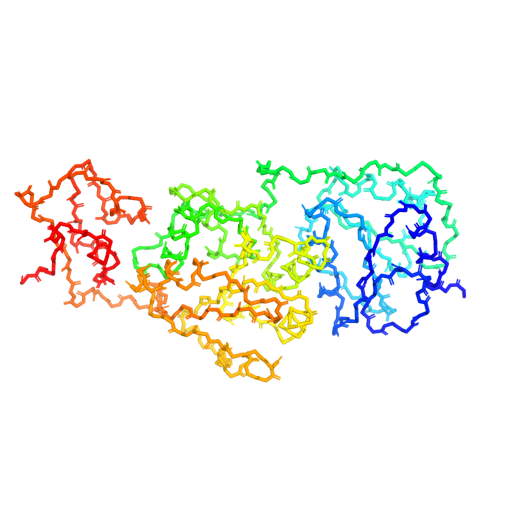-6.494 15.011 13.534 1.00 65.75 96 SER A O 1
ATOM 670 N N . GLU A 1 97 ? -8.477 15.982 13.897 1.00 62.00 97 GLU A N 1
ATOM 671 C CA . GLU A 1 97 ? -8.768 16.268 12.482 1.00 62.00 97 GLU A CA 1
ATOM 672 C C . GLU A 1 97 ? -8.016 17.504 11.963 1.00 62.00 97 GLU A C 1
ATOM 674 O O . GLU A 1 97 ? -7.786 17.624 10.759 1.00 62.00 97 GLU A O 1
ATOM 679 N N . HIS A 1 98 ? -7.644 18.427 12.853 1.00 58.97 98 HIS A N 1
ATOM 680 C CA . HIS A 1 98 ? -7.007 19.696 12.499 1.00 58.97 98 HIS A CA 1
ATOM 681 C C . HIS A 1 98 ? -5.504 19.733 12.781 1.00 58.97 98 HIS A C 1
ATOM 683 O O . HIS A 1 98 ? -4.806 20.576 12.216 1.00 58.97 98 HIS A O 1
ATOM 689 N N . GLU A 1 99 ? -5.006 18.828 13.620 1.00 56.47 99 GLU A N 1
ATOM 690 C CA . GLU A 1 99 ? -3.596 18.743 13.978 1.00 56.47 99 GLU A CA 1
ATOM 691 C C . GLU A 1 99 ? -2.949 17.443 13.488 1.00 56.47 99 GLU A C 1
ATOM 693 O O . GLU A 1 99 ? -3.537 16.364 13.517 1.00 56.47 99 GLU A O 1
ATOM 698 N N . ASP A 1 100 ? -1.678 17.535 13.097 1.00 56.88 100 ASP A N 1
ATOM 699 C CA . ASP A 1 100 ? -0.826 16.406 12.703 1.00 56.88 100 ASP A CA 1
ATOM 700 C C . ASP A 1 100 ? -0.342 15.597 13.930 1.00 56.88 100 ASP A C 1
ATOM 702 O O . ASP A 1 100 ? 0.860 15.354 14.100 1.00 56.88 100 ASP A O 1
ATOM 706 N N . ARG A 1 101 ? -1.251 15.261 14.858 1.00 57.72 101 ARG A N 1
ATOM 707 C CA . ARG A 1 101 ? -0.916 14.634 16.145 1.00 57.72 101 ARG A CA 1
ATOM 708 C C . ARG A 1 101 ? -1.956 13.608 16.584 1.00 57.72 101 ARG A C 1
ATOM 710 O O . ARG A 1 101 ? -3.155 13.760 16.375 1.00 57.72 101 ARG A O 1
ATOM 717 N N . ILE A 1 102 ? -1.465 12.581 17.272 1.00 64.50 102 ILE A N 1
ATOM 718 C CA . ILE A 1 102 ? -2.297 11.652 18.033 1.00 64.50 102 ILE A CA 1
ATOM 719 C C . ILE A 1 102 ? -2.781 12.361 19.297 1.00 64.50 102 ILE A C 1
ATOM 721 O O . ILE A 1 102 ? -1.965 12.871 20.064 1.00 64.50 102 ILE A O 1
ATOM 725 N N . VAL A 1 103 ? -4.092 12.340 19.538 1.00 68.69 103 VAL A N 1
ATOM 726 C CA . VAL A 1 103 ? -4.673 12.800 20.804 1.00 68.69 103 VAL A CA 1
ATOM 727 C C . VAL A 1 103 ? -4.738 11.626 21.773 1.00 68.69 103 VAL A C 1
ATOM 729 O O . VAL A 1 103 ? -5.468 10.669 21.517 1.00 68.69 103 VAL A O 1
ATOM 732 N N . ALA A 1 104 ? -3.973 11.702 22.864 1.00 71.56 104 ALA A N 1
ATOM 733 C CA . ALA A 1 104 ? -3.965 10.708 23.934 1.00 71.56 104 ALA A CA 1
ATOM 734 C C . ALA A 1 104 ? -5.042 11.025 24.986 1.00 71.56 104 ALA A C 1
ATOM 736 O O . ALA A 1 104 ? -5.152 12.161 25.443 1.00 71.56 104 ALA A O 1
ATOM 737 N N . LEU A 1 105 ? -5.834 10.029 25.380 1.00 69.62 105 LEU A N 1
ATOM 738 C CA . LEU A 1 105 ? -6.960 10.199 26.309 1.00 69.62 105 LEU A CA 1
ATOM 739 C C . LEU A 1 105 ? -6.832 9.292 27.536 1.00 69.62 105 LEU A C 1
ATOM 741 O O . LEU A 1 105 ? -6.623 8.094 27.372 1.00 69.62 105 LEU A O 1
ATOM 745 N N . ASP A 1 106 ? -7.026 9.834 28.741 1.00 68.75 106 ASP A N 1
ATOM 746 C CA . ASP A 1 106 ? -6.915 9.090 30.003 1.00 68.75 106 ASP A CA 1
ATOM 747 C C . ASP A 1 106 ? -8.077 8.088 30.188 1.00 68.75 106 ASP A C 1
ATOM 749 O O . ASP A 1 106 ? -9.231 8.501 30.297 1.00 68.75 106 ASP A O 1
ATOM 753 N N . PRO A 1 107 ? -7.817 6.774 30.313 1.00 62.81 107 PRO A N 1
ATOM 754 C CA . PRO A 1 107 ? -8.832 5.751 30.550 1.00 62.81 107 PRO A CA 1
ATOM 755 C C . PRO A 1 107 ? -9.585 5.923 31.874 1.00 62.81 107 PRO A C 1
ATOM 757 O O . PRO A 1 107 ? -10.663 5.347 32.034 1.00 62.81 107 PRO A O 1
ATOM 760 N N . GLY A 1 108 ? -9.002 6.644 32.838 1.00 63.66 108 GLY A N 1
ATOM 761 C CA . GLY A 1 108 ? -9.625 6.959 34.123 1.00 63.66 108 GLY A CA 1
ATOM 762 C C . GLY A 1 108 ? -10.575 8.158 34.079 1.00 63.66 108 GLY A C 1
ATOM 763 O O . GLY A 1 108 ? -11.385 8.318 34.994 1.00 63.66 108 GLY A O 1
ATOM 764 N N . ALA A 1 109 ? -10.511 8.981 33.029 1.00 68.56 109 ALA A N 1
ATOM 765 C CA . ALA A 1 109 ? -11.322 10.182 32.902 1.00 68.56 109 ALA A CA 1
ATOM 766 C C . ALA A 1 109 ? -12.734 9.873 32.373 1.00 68.56 109 ALA A C 1
ATOM 768 O O . ALA A 1 109 ? -12.945 9.045 31.483 1.00 68.56 109 ALA A O 1
ATOM 769 N N . ALA A 1 110 ? -13.732 10.570 32.920 1.00 68.25 110 ALA A N 1
ATOM 770 C CA . ALA A 1 110 ? -15.112 10.486 32.458 1.00 68.25 110 ALA A CA 1
ATOM 771 C C . ALA A 1 110 ? -15.341 11.476 31.307 1.00 68.25 110 ALA A C 1
ATOM 773 O O . ALA A 1 110 ? -15.561 12.662 31.536 1.00 68.25 110 ALA A O 1
ATOM 774 N N . TYR A 1 111 ? -15.313 10.984 30.067 1.00 70.25 111 TYR A N 1
ATOM 775 C CA . TYR A 1 111 ? -15.629 11.793 28.889 1.00 70.25 111 TYR A CA 1
ATOM 776 C C . TYR A 1 111 ? -17.117 11.714 28.550 1.00 70.25 111 TYR A C 1
ATOM 778 O O . TYR A 1 111 ? -17.660 10.625 28.330 1.00 70.25 111 TYR A O 1
ATOM 786 N N . THR A 1 112 ? -17.771 12.868 28.437 1.00 68.00 112 THR A N 1
ATOM 787 C CA . THR A 1 112 ? -19.126 12.958 27.887 1.00 68.00 112 THR A CA 1
ATOM 788 C C . THR A 1 112 ? -19.058 12.948 26.360 1.00 68.00 112 THR A C 1
ATOM 790 O O . THR A 1 112 ? -18.257 13.654 25.749 1.00 68.00 112 THR A O 1
ATOM 793 N N . ALA A 1 113 ? -19.865 12.107 25.714 1.00 64.44 113 ALA A N 1
ATOM 794 C CA . ALA A 1 113 ? -20.074 12.165 24.271 1.00 64.44 113 ALA A CA 1
ATOM 795 C C . ALA A 1 113 ? -21.238 13.118 23.979 1.00 64.44 113 ALA A C 1
ATOM 797 O O . ALA A 1 113 ? -22.287 13.027 24.615 1.00 64.44 113 ALA A O 1
ATOM 798 N N . GLU A 1 114 ? -21.068 14.029 23.024 1.00 63.59 114 GLU A N 1
ATOM 799 C CA . GLU A 1 114 ? -22.191 14.821 22.518 1.00 63.59 114 GLU A CA 1
ATOM 800 C C . GLU A 1 114 ? -23.037 13.954 21.577 1.00 63.59 114 GLU A C 1
ATOM 802 O O . GLU A 1 114 ? -22.498 13.212 20.759 1.00 63.59 114 GLU A O 1
ATOM 807 N N . THR A 1 115 ? -24.362 14.040 21.705 1.00 54.19 115 THR A N 1
ATOM 808 C CA . THR A 1 115 ? -25.338 13.140 21.064 1.00 54.19 115 THR A CA 1
ATOM 809 C C . THR A 1 115 ? -25.617 13.432 19.589 1.00 54.19 115 THR A C 1
ATOM 811 O O . THR A 1 115 ? -26.400 12.715 18.968 1.00 54.19 115 THR A O 1
ATOM 814 N N . ASP A 1 116 ? -25.018 14.476 19.016 1.00 57.38 116 ASP A N 1
ATOM 815 C CA . ASP A 1 116 ? -25.152 14.739 17.585 1.00 57.38 116 ASP A CA 1
ATOM 816 C C . ASP A 1 116 ? -24.277 13.763 16.804 1.00 57.38 116 ASP A C 1
ATOM 818 O O . ASP A 1 116 ? -23.053 13.769 16.928 1.00 57.38 116 ASP A O 1
ATOM 822 N N . VAL A 1 117 ? -24.918 12.936 15.980 1.00 52.16 117 VAL A N 1
ATOM 823 C CA . VAL A 1 117 ? -24.256 12.003 15.066 1.00 52.16 117 VAL A CA 1
ATOM 824 C C . VAL A 1 117 ? -23.872 12.779 13.802 1.00 52.16 117 VAL A C 1
ATOM 826 O O . VAL A 1 117 ? -24.757 13.077 12.998 1.00 52.16 117 VAL A O 1
ATOM 829 N N . PRO A 1 118 ? -22.592 13.137 13.578 1.00 49.38 118 PRO A N 1
ATOM 830 C CA . PRO A 1 118 ? -22.197 13.716 12.302 1.00 49.38 118 PRO A CA 1
ATOM 831 C C . PRO A 1 118 ? -22.419 12.698 11.179 1.00 49.38 118 PRO A C 1
ATOM 833 O O . PRO A 1 118 ? -22.191 11.497 11.356 1.00 49.38 118 PRO A O 1
ATOM 836 N N . GLU A 1 119 ? -22.867 13.176 10.018 1.00 52.66 119 GLU A N 1
ATOM 837 C CA . GLU A 1 119 ? -23.038 12.328 8.840 1.00 52.66 119 GLU A CA 1
ATOM 838 C C . GLU A 1 119 ? -21.722 11.622 8.496 1.00 52.66 119 GLU A C 1
ATOM 840 O O . GLU A 1 119 ? -20.649 12.232 8.512 1.00 52.66 119 GLU A O 1
ATOM 845 N N . ALA A 1 120 ? -21.804 10.331 8.160 1.00 51.22 120 ALA A N 1
ATOM 846 C CA . ALA A 1 120 ? -20.657 9.582 7.667 1.00 51.22 120 ALA A CA 1
ATOM 847 C C . ALA A 1 120 ? -20.050 10.332 6.473 1.00 51.22 120 ALA A C 1
ATOM 849 O O . ALA A 1 120 ? -20.721 10.563 5.459 1.00 51.22 120 ALA A O 1
ATOM 850 N N . ARG A 1 121 ? -18.781 10.739 6.598 1.00 54.06 121 ARG A N 1
ATOM 851 C CA . ARG A 1 121 ? -18.099 11.503 5.556 1.00 54.06 121 ARG A CA 1
ATOM 852 C C . ARG A 1 121 ? -18.039 10.620 4.315 1.00 54.06 121 ARG A C 1
ATOM 854 O O . ARG A 1 121 ? -17.438 9.550 4.334 1.00 54.06 121 ARG A O 1
ATOM 861 N N . LYS A 1 122 ? -18.658 11.051 3.213 1.00 52.25 122 LYS A N 1
ATOM 862 C CA . LYS A 1 122 ? -18.457 10.367 1.931 1.00 52.25 122 LYS A CA 1
ATOM 863 C C . LYS A 1 122 ? -16.999 10.554 1.543 1.00 52.25 122 LYS A C 1
ATOM 865 O O . LYS A 1 122 ? -16.609 11.665 1.182 1.00 52.25 122 LYS A O 1
ATOM 870 N N . TYR A 1 123 ? -16.214 9.479 1.603 1.00 55.16 123 TYR A N 1
ATOM 871 C CA . TYR A 1 123 ? -14.864 9.496 1.066 1.00 55.16 123 TYR A CA 1
ATOM 872 C C . TYR A 1 123 ? -14.931 9.921 -0.400 1.00 55.16 123 TYR A C 1
ATOM 874 O O . TYR A 1 123 ? -15.523 9.260 -1.258 1.00 55.16 123 TYR A O 1
ATOM 882 N N . ARG A 1 124 ? -14.340 11.073 -0.684 1.00 52.47 124 ARG A N 1
ATOM 883 C CA . ARG A 1 124 ? -14.111 11.558 -2.038 1.00 52.47 124 ARG A CA 1
ATOM 884 C C . ARG A 1 124 ? -12.634 11.298 -2.309 1.00 52.47 124 ARG A C 1
ATOM 886 O O . ARG A 1 124 ? -11.843 11.396 -1.380 1.00 52.47 124 ARG A O 1
ATOM 893 N N . LYS A 1 125 ? -12.243 11.010 -3.559 1.00 53.56 125 LYS A N 1
ATOM 894 C CA . LYS A 1 125 ? -10.833 11.110 -3.988 1.00 53.56 125 LYS A CA 1
ATOM 895 C C . LYS A 1 125 ? -10.397 12.575 -3.892 1.00 53.56 125 LYS A C 1
ATOM 897 O O . LYS A 1 125 ? -10.317 13.292 -4.886 1.00 53.56 125 LYS A O 1
ATOM 902 N N . GLN A 1 126 ? -10.265 13.045 -2.666 1.00 48.62 126 GLN A N 1
ATOM 903 C CA . GLN A 1 12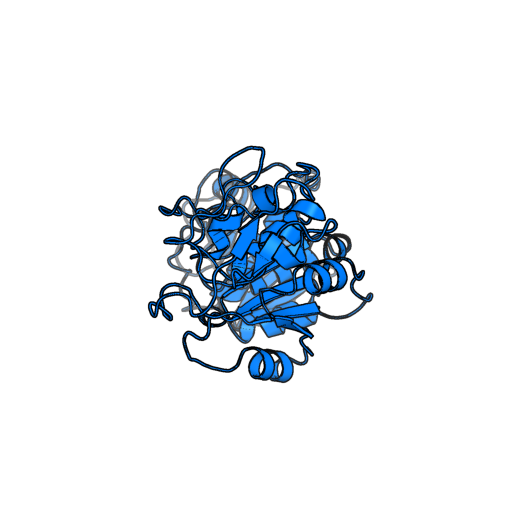6 ? -9.731 14.322 -2.283 1.00 48.62 126 GLN A CA 1
ATOM 904 C C . GLN A 1 126 ? -8.319 14.000 -1.812 1.00 48.62 126 GLN A C 1
ATOM 906 O O . GLN A 1 126 ? -8.161 13.197 -0.897 1.00 48.62 126 GLN A O 1
ATOM 911 N N . PRO A 1 127 ? -7.298 14.541 -2.489 1.00 45.44 127 PRO A N 1
ATOM 912 C CA . PRO A 1 127 ? -5.900 14.278 -2.197 1.00 45.44 127 PRO A CA 1
ATOM 913 C C . PRO A 1 127 ? -5.496 15.030 -0.926 1.00 45.44 127 PRO A C 1
ATOM 915 O O . PRO A 1 127 ? -4.618 15.891 -0.974 1.00 45.44 127 PRO A O 1
ATOM 918 N N . GLU A 1 128 ? -6.161 14.753 0.195 1.00 51.06 128 GLU A N 1
ATOM 919 C CA . GLU A 1 128 ? -5.632 15.032 1.525 1.00 51.06 128 GLU A CA 1
ATOM 920 C C . GLU A 1 128 ? -4.361 14.185 1.632 1.00 51.06 128 GLU A C 1
ATOM 922 O O . GLU A 1 128 ? -4.382 13.015 1.994 1.00 51.06 128 GLU A O 1
ATOM 927 N N . ARG A 1 129 ? -3.262 14.741 1.112 1.00 57.78 129 ARG A N 1
ATOM 928 C CA . ARG A 1 129 ? -1.976 14.068 0.999 1.00 57.78 129 ARG A CA 1
ATOM 929 C C . ARG A 1 129 ? -1.360 14.058 2.379 1.00 57.78 129 ARG A C 1
ATOM 931 O O . ARG A 1 129 ? -0.574 14.936 2.721 1.00 57.78 129 ARG A O 1
ATOM 938 N N . PHE A 1 130 ? -1.706 13.044 3.147 1.00 57.44 130 PHE A N 1
ATOM 939 C CA . PHE A 1 130 ? -0.965 12.669 4.335 1.00 57.44 130 PHE A CA 1
ATOM 940 C C . PHE A 1 130 ? 0.318 12.010 3.843 1.00 57.44 130 PHE A C 1
ATOM 942 O O . PHE A 1 130 ? 0.346 10.819 3.570 1.00 57.44 130 PHE A O 1
ATOM 949 N N . ALA A 1 131 ? 1.344 12.805 3.563 1.00 54.94 131 ALA A N 1
ATOM 950 C CA . ALA A 1 131 ? 2.637 12.295 3.142 1.00 54.94 131 ALA A CA 1
ATOM 951 C C . ALA A 1 131 ? 3.702 12.866 4.067 1.00 54.94 131 ALA A C 1
ATOM 953 O O . ALA A 1 131 ? 3.833 14.083 4.195 1.00 54.94 131 ALA A O 1
ATOM 954 N N . ALA A 1 132 ? 4.493 11.984 4.675 1.00 56.25 132 ALA A N 1
ATOM 955 C CA . ALA A 1 132 ? 5.751 12.389 5.281 1.00 56.25 132 ALA A CA 1
ATOM 956 C C . ALA A 1 132 ? 6.641 13.081 4.229 1.00 56.25 132 ALA A C 1
ATOM 958 O O . ALA A 1 132 ? 6.579 12.765 3.035 1.00 56.25 132 ALA A O 1
ATOM 959 N N . GLU A 1 133 ? 7.483 14.020 4.665 1.00 62.00 133 GLU A N 1
ATOM 960 C CA . GLU A 1 133 ? 8.391 14.759 3.786 1.00 62.00 133 GLU A CA 1
ATOM 961 C C . GLU A 1 133 ? 9.369 13.801 3.081 1.00 62.00 133 GLU A C 1
ATOM 963 O O . GLU A 1 133 ? 10.383 13.373 3.629 1.00 62.00 133 GLU A O 1
ATOM 968 N N . CYS A 1 134 ? 9.065 13.446 1.830 1.00 68.94 134 CYS A N 1
ATOM 969 C CA . CYS A 1 134 ? 10.004 12.761 0.954 1.00 68.94 134 CYS A CA 1
ATOM 970 C C . CYS A 1 134 ? 10.873 13.812 0.258 1.00 68.94 134 CYS A C 1
ATOM 972 O O . CYS A 1 134 ? 10.409 14.515 -0.642 1.00 68.94 134 CYS A O 1
ATOM 974 N N . THR A 1 135 ? 12.140 13.902 0.665 1.00 74.81 135 THR A N 1
ATOM 975 C CA . THR A 1 135 ? 13.128 14.830 0.083 1.00 74.81 135 THR A CA 1
ATOM 976 C C . THR A 1 135 ? 13.569 14.435 -1.326 1.00 74.81 135 THR A C 1
ATOM 978 O O . THR A 1 135 ? 14.179 15.228 -2.039 1.00 74.81 135 THR A O 1
ATOM 981 N N . ARG A 1 136 ? 13.276 13.201 -1.747 1.00 80.56 136 ARG A N 1
ATOM 982 C CA . ARG A 1 136 ? 13.604 12.698 -3.077 1.00 80.56 136 ARG A CA 1
ATOM 983 C C . ARG A 1 136 ? 12.473 13.016 -4.053 1.00 80.56 136 ARG A C 1
ATOM 985 O O . ARG A 1 136 ? 11.308 12.748 -3.779 1.00 80.56 136 ARG A O 1
ATOM 992 N N . GLU A 1 137 ? 12.832 13.547 -5.219 1.00 81.50 137 GLU A N 1
ATOM 993 C CA . GLU A 1 137 ? 11.846 13.954 -6.230 1.00 81.50 137 GLU A CA 1
ATOM 994 C C . GLU A 1 137 ? 11.490 12.845 -7.227 1.00 81.50 137 GLU A C 1
ATOM 996 O O . GLU A 1 137 ? 10.386 12.833 -7.767 1.00 81.50 137 GLU A O 1
ATOM 1001 N N . GLU A 1 138 ? 12.390 11.884 -7.453 1.00 85.88 138 GLU A N 1
ATOM 1002 C CA . GLU A 1 138 ? 12.191 10.838 -8.457 1.00 85.88 138 GLU A CA 1
ATOM 1003 C C . GLU A 1 138 ? 12.791 9.477 -8.072 1.00 85.88 138 GLU A C 1
ATOM 1005 O O . GLU A 1 138 ? 13.794 9.359 -7.357 1.00 85.88 138 GLU A O 1
ATOM 1010 N N . MET A 1 139 ? 12.166 8.418 -8.590 1.00 92.00 139 MET A N 1
ATOM 1011 C CA . MET A 1 139 ? 12.666 7.046 -8.493 1.00 92.00 139 MET A CA 1
ATOM 1012 C C . MET A 1 139 ? 13.921 6.854 -9.355 1.00 92.00 139 MET A C 1
ATOM 1014 O O . MET A 1 139 ? 13.994 7.372 -10.471 1.00 92.00 139 MET A O 1
ATOM 1018 N N . CYS A 1 140 ? 14.864 6.024 -8.895 1.00 91.88 140 CYS A N 1
ATOM 1019 C CA . CYS A 1 140 ? 16.053 5.645 -9.669 1.00 91.88 140 CYS A CA 1
ATOM 1020 C C . CYS A 1 140 ? 15.691 5.007 -11.031 1.00 91.88 140 CYS A C 1
ATOM 1022 O O . CYS A 1 140 ? 14.603 4.419 -11.177 1.00 91.88 140 CYS A O 1
ATOM 1024 N N . PRO A 1 141 ? 16.597 5.037 -12.028 1.00 90.06 141 PRO A N 1
ATOM 1025 C CA . PRO A 1 141 ? 16.537 4.101 -13.149 1.00 90.06 141 PRO A CA 1
ATOM 1026 C C . PRO A 1 141 ? 16.352 2.662 -12.641 1.00 90.06 141 PRO A C 1
ATOM 1028 O O . PRO A 1 141 ? 17.018 2.251 -11.697 1.00 90.06 141 PRO A O 1
ATOM 1031 N N . GLY A 1 142 ? 15.409 1.914 -13.220 1.00 89.75 142 GLY A N 1
ATOM 1032 C CA . GLY A 1 142 ? 15.146 0.514 -12.848 1.00 89.75 142 GLY A CA 1
ATOM 1033 C C . GLY A 1 142 ? 14.514 0.266 -11.475 1.00 89.75 142 GLY A C 1
ATOM 1034 O O . GLY A 1 142 ? 14.355 -0.888 -11.102 1.00 89.75 142 GLY A O 1
ATOM 1035 N N . CYS A 1 143 ? 14.117 1.308 -10.738 1.00 92.81 143 CYS A N 1
ATOM 1036 C CA . CYS A 1 143 ? 13.479 1.160 -9.428 1.00 92.81 143 CYS A CA 1
ATOM 1037 C C . CYS A 1 143 ? 12.236 0.240 -9.477 1.00 92.81 143 CYS A C 1
ATOM 1039 O O . CYS A 1 143 ? 11.344 0.492 -10.294 1.00 92.81 143 CYS A O 1
ATOM 1041 N N . PRO A 1 144 ? 12.117 -0.762 -8.585 1.00 93.56 144 PRO A N 1
ATOM 1042 C CA . PRO A 1 144 ? 11.025 -1.737 -8.633 1.00 93.56 144 PRO A CA 1
ATOM 1043 C C . PRO A 1 144 ? 9.638 -1.150 -8.313 1.00 93.56 144 PRO A C 1
ATOM 1045 O O . PRO A 1 144 ? 8.633 -1.626 -8.837 1.00 93.56 144 PRO A O 1
ATOM 1048 N N . TYR A 1 145 ? 9.564 -0.042 -7.568 1.00 94.88 145 TYR A N 1
ATOM 1049 C CA . TYR A 1 145 ? 8.311 0.689 -7.305 1.00 94.88 145 TYR A CA 1
ATOM 1050 C C . TYR A 1 145 ? 7.689 1.311 -8.562 1.00 94.88 145 TYR A C 1
ATOM 1052 O O . TYR A 1 145 ? 6.500 1.635 -8.588 1.00 94.88 145 TYR A O 1
ATOM 1060 N N . ARG A 1 146 ? 8.483 1.499 -9.622 1.00 94.31 146 ARG A N 1
ATOM 1061 C CA . ARG A 1 146 ? 8.059 2.205 -10.833 1.00 94.31 146 ARG A CA 1
ATOM 1062 C C . ARG A 1 146 ? 6.888 1.517 -11.518 1.00 94.31 146 ARG A C 1
ATOM 1064 O O . ARG A 1 146 ? 5.940 2.184 -11.924 1.00 94.31 146 ARG A O 1
ATOM 1071 N N . GLY A 1 147 ? 6.957 0.193 -11.642 1.00 94.00 147 GLY A N 1
ATOM 1072 C CA . GLY A 1 147 ? 5.887 -0.587 -12.253 1.00 94.00 147 GLY A CA 1
ATOM 1073 C C . GLY A 1 147 ? 4.607 -0.568 -11.430 1.00 94.00 147 GLY A C 1
ATOM 1074 O O . GLY A 1 147 ? 3.527 -0.414 -11.997 1.00 94.00 147 GLY A O 1
ATOM 1075 N N . VAL A 1 148 ? 4.745 -0.627 -10.103 1.00 95.81 148 VAL A N 1
ATOM 1076 C CA . VAL A 1 148 ? 3.636 -0.569 -9.141 1.00 95.81 148 VAL A CA 1
ATOM 1077 C C . VAL A 1 148 ? 2.826 0.701 -9.321 1.00 95.81 148 VAL A C 1
ATOM 1079 O O . VAL A 1 148 ? 1.638 0.635 -9.632 1.00 95.81 148 VAL A O 1
ATOM 1082 N N . TYR A 1 149 ? 3.469 1.862 -9.211 1.00 95.38 149 TYR A N 1
ATOM 1083 C CA . TYR A 1 149 ? 2.753 3.131 -9.303 1.00 95.38 149 TYR A CA 1
ATOM 1084 C C . TYR A 1 149 ? 2.323 3.482 -10.726 1.00 95.38 149 TYR A C 1
ATOM 1086 O O . TYR A 1 149 ? 1.297 4.135 -10.905 1.00 95.38 149 TYR A O 1
ATOM 1094 N N . TYR A 1 150 ? 3.033 3.001 -11.751 1.00 95.44 150 TYR A N 1
ATOM 1095 C CA . TYR A 1 150 ? 2.556 3.088 -13.130 1.00 95.44 150 TYR A CA 1
ATOM 1096 C C . TYR A 1 150 ? 1.234 2.332 -13.320 1.00 95.44 150 TYR A C 1
ATOM 1098 O O . TYR A 1 150 ? 0.275 2.893 -13.858 1.00 95.44 150 TYR A O 1
ATOM 1106 N N . ALA A 1 151 ? 1.175 1.075 -12.871 1.00 94.94 151 ALA A N 1
ATOM 1107 C CA . ALA A 1 151 ? -0.016 0.245 -12.985 1.00 94.94 151 ALA A CA 1
ATOM 1108 C C . ALA A 1 151 ? -1.162 0.810 -12.132 1.00 94.94 151 ALA A C 1
ATOM 1110 O O . ALA A 1 151 ? -2.266 0.988 -12.645 1.00 94.94 151 ALA A O 1
ATOM 1111 N N . ALA A 1 152 ? -0.890 1.191 -10.880 1.00 93.25 152 ALA A N 1
ATOM 1112 C CA . ALA A 1 152 ? -1.874 1.806 -9.992 1.00 93.25 152 ALA A CA 1
ATOM 1113 C C . ALA A 1 152 ? -2.469 3.095 -10.583 1.00 93.25 152 ALA A C 1
ATOM 1115 O O . ALA A 1 152 ? -3.692 3.220 -10.663 1.00 93.25 152 ALA A O 1
ATOM 1116 N N . ALA A 1 153 ? -1.629 4.007 -11.095 1.00 92.06 153 ALA A N 1
ATOM 1117 C CA . ALA A 1 153 ? -2.082 5.240 -11.744 1.00 92.06 153 ALA A CA 1
ATOM 1118 C C . ALA A 1 153 ? -2.945 4.954 -12.982 1.00 92.06 153 ALA A C 1
ATOM 1120 O O . ALA A 1 153 ? -3.985 5.577 -13.191 1.00 92.06 153 ALA A O 1
ATOM 1121 N N . LYS A 1 154 ? -2.539 3.985 -13.812 1.00 91.69 154 LYS A N 1
ATOM 1122 C CA . LYS A 1 154 ? -3.276 3.595 -15.023 1.00 91.69 154 LYS A CA 1
ATOM 1123 C C . LYS A 1 154 ? -4.646 2.993 -14.707 1.00 91.69 154 LYS A C 1
ATOM 1125 O O . LYS A 1 154 ? -5.585 3.186 -15.478 1.00 91.69 154 LYS A O 1
ATOM 1130 N N . LEU A 1 155 ? -4.739 2.247 -13.610 1.00 91.00 155 LEU A N 1
ATOM 1131 C CA . LEU A 1 155 ? -5.964 1.611 -13.127 1.00 91.00 155 LEU A CA 1
ATOM 1132 C C . LEU A 1 155 ? -6.801 2.522 -12.229 1.00 91.00 155 LEU A C 1
ATOM 1134 O O . LEU A 1 155 ? -7.884 2.119 -11.820 1.00 91.00 155 LEU A O 1
ATOM 1138 N N . TRP A 1 156 ? -6.331 3.742 -11.952 1.00 87.75 156 TRP A N 1
ATOM 1139 C CA . TRP A 1 156 ? -6.972 4.665 -11.021 1.00 87.75 156 TRP A CA 1
ATOM 1140 C C . TRP A 1 156 ? -7.204 4.041 -9.638 1.00 87.75 156 TRP A C 1
ATOM 1142 O O . TRP A 1 156 ? -8.217 4.327 -8.998 1.00 87.75 156 TRP A O 1
ATOM 1152 N N . LEU A 1 157 ? -6.278 3.202 -9.170 1.00 88.19 157 LEU A N 1
ATOM 1153 C CA . LEU A 1 157 ? -6.330 2.675 -7.809 1.00 88.19 157 LEU A CA 1
ATOM 1154 C C . LEU A 1 157 ? -6.042 3.787 -6.806 1.00 88.19 157 LEU A C 1
ATOM 1156 O O . LEU A 1 157 ? -5.281 4.710 -7.098 1.00 88.19 157 LEU A O 1
ATOM 1160 N N . ARG A 1 158 ? -6.650 3.673 -5.630 1.00 86.44 158 ARG A N 1
ATOM 1161 C CA . ARG A 1 158 ? -6.204 4.388 -4.439 1.00 86.44 158 ARG A CA 1
ATOM 1162 C C . ARG A 1 158 ? -4.994 3.671 -3.884 1.00 86.44 158 ARG A C 1
ATOM 1164 O O . ARG A 1 158 ? -5.025 2.438 -3.826 1.00 86.44 158 ARG A O 1
ATOM 1171 N N . THR A 1 159 ? -3.956 4.401 -3.488 1.00 91.12 159 THR A N 1
ATOM 1172 C CA . THR A 1 159 ? -2.810 3.758 -2.838 1.00 91.12 159 THR A CA 1
ATOM 1173 C C . THR A 1 159 ? -2.479 4.335 -1.474 1.00 91.12 159 THR A C 1
ATOM 1175 O O . THR A 1 159 ? -2.413 5.550 -1.289 1.00 91.12 159 THR A O 1
ATOM 1178 N N . ILE A 1 160 ? -2.277 3.420 -0.527 1.00 91.50 160 ILE A N 1
ATOM 1179 C CA . ILE A 1 160 ? -1.765 3.686 0.812 1.00 91.50 160 ILE A CA 1
ATOM 1180 C C . ILE A 1 160 ? -0.302 3.254 0.827 1.00 91.50 160 ILE A C 1
ATOM 1182 O O . ILE A 1 160 ? 0.015 2.100 0.559 1.00 91.50 160 ILE A O 1
ATOM 1186 N N . GLY A 1 161 ? 0.602 4.175 1.095 1.00 90.81 161 GLY A N 1
ATOM 1187 C CA . GLY A 1 161 ? 2.018 3.888 1.253 1.00 90.81 161 GLY A CA 1
ATOM 1188 C C . GLY A 1 161 ? 2.421 3.877 2.716 1.00 90.81 161 GLY A C 1
ATOM 1189 O O . GLY A 1 161 ? 1.624 4.090 3.627 1.00 90.81 161 GLY A O 1
ATOM 1190 N N . ASP A 1 162 ? 3.706 3.687 2.917 1.00 87.00 162 ASP A N 1
ATOM 1191 C CA . ASP A 1 162 ? 4.409 3.917 4.166 1.00 87.00 162 ASP A CA 1
ATOM 1192 C C . ASP A 1 162 ? 5.608 4.846 3.908 1.00 87.00 162 ASP A C 1
ATOM 1194 O O . ASP A 1 162 ? 5.664 5.564 2.906 1.00 87.00 162 ASP A O 1
ATOM 1198 N N . GLY A 1 163 ? 6.571 4.879 4.825 1.00 84.75 163 GLY A N 1
ATOM 1199 C CA . GLY A 1 163 ? 7.793 5.656 4.649 1.00 84.75 163 GLY A CA 1
ATOM 1200 C C . GLY A 1 163 ? 8.730 5.124 3.551 1.00 84.75 163 GLY A C 1
ATOM 1201 O O . GLY A 1 163 ? 8.726 3.960 3.175 1.00 84.75 163 GLY A O 1
ATOM 1202 N N . GLY A 1 164 ? 9.650 5.972 3.084 1.00 86.00 164 GLY A N 1
ATOM 1203 C CA . GLY A 1 164 ? 10.714 5.564 2.158 1.00 86.00 164 GLY A CA 1
ATOM 1204 C C . GLY A 1 164 ? 10.361 5.743 0.680 1.00 86.00 164 GLY A C 1
ATOM 1205 O O . GLY A 1 164 ? 9.867 6.796 0.283 1.00 86.00 164 GLY A O 1
ATOM 1206 N N . CYS A 1 165 ? 10.706 4.761 -0.164 1.00 89.75 165 CYS A N 1
ATOM 1207 C CA . CYS A 1 165 ? 10.535 4.872 -1.623 1.00 89.75 165 CYS A CA 1
ATOM 1208 C C . CYS A 1 165 ? 9.071 4.752 -2.070 1.00 89.75 165 CYS A C 1
ATOM 1210 O O . CYS A 1 165 ? 8.733 5.234 -3.151 1.00 89.75 165 CYS A O 1
ATOM 1212 N N . SER A 1 166 ? 8.203 4.170 -1.241 1.00 90.31 166 SER A N 1
ATOM 1213 C CA . SER A 1 166 ? 6.752 4.146 -1.439 1.00 90.31 166 SER A CA 1
ATOM 1214 C C . SER A 1 166 ? 6.175 5.568 -1.531 1.00 90.31 166 SER A C 1
ATOM 1216 O O . SER A 1 166 ? 5.341 5.813 -2.401 1.00 90.31 166 SER A O 1
ATOM 1218 N N . LEU A 1 167 ? 6.700 6.543 -0.777 1.00 89.94 167 LEU A N 1
ATOM 1219 C CA . LEU A 1 167 ? 6.277 7.954 -0.847 1.00 89.94 167 LEU A CA 1
ATOM 1220 C C . LEU A 1 167 ? 6.408 8.577 -2.251 1.00 89.94 167 LEU A C 1
ATOM 1222 O O . LEU A 1 167 ? 5.664 9.494 -2.608 1.00 89.94 167 LEU A O 1
ATOM 1226 N N . LEU A 1 168 ? 7.318 8.066 -3.090 1.00 90.81 168 LEU A N 1
ATOM 1227 C CA . LEU A 1 168 ? 7.539 8.574 -4.450 1.00 90.81 168 LEU A CA 1
ATOM 1228 C C . LEU A 1 168 ? 6.341 8.339 -5.383 1.00 90.81 168 LEU A C 1
ATOM 1230 O O . LEU A 1 168 ? 6.245 8.994 -6.421 1.00 90.81 168 LEU A O 1
ATOM 1234 N N . GLY A 1 169 ? 5.397 7.465 -5.020 1.00 90.25 169 GLY A N 1
ATOM 1235 C CA . GLY A 1 169 ? 4.125 7.315 -5.734 1.00 90.25 169 GLY A CA 1
ATOM 1236 C C . GLY A 1 169 ? 3.264 8.583 -5.738 1.00 90.25 169 GLY A C 1
ATOM 1237 O O . GLY A 1 169 ? 2.466 8.789 -6.655 1.00 90.25 169 GLY A O 1
ATOM 1238 N N . GLY A 1 170 ? 3.450 9.470 -4.753 1.00 87.88 170 GLY A N 1
ATOM 1239 C CA . GLY A 1 170 ? 2.759 10.762 -4.663 1.00 87.88 170 GLY A CA 1
ATOM 1240 C C . GLY A 1 170 ? 3.359 11.854 -5.549 1.00 87.88 170 GLY A C 1
ATOM 1241 O O . GLY A 1 170 ? 2.749 12.911 -5.734 1.00 87.88 170 GLY A O 1
ATOM 1242 N N . LYS A 1 171 ? 4.543 11.613 -6.122 1.00 87.44 171 LYS A N 1
ATOM 1243 C CA . LYS A 1 171 ? 5.246 12.545 -7.008 1.00 87.44 171 LYS A CA 1
ATOM 1244 C C . LYS A 1 171 ? 4.852 12.309 -8.470 1.00 87.44 171 LYS A C 1
ATOM 1246 O O . LYS A 1 171 ? 4.249 11.296 -8.842 1.00 87.44 171 LYS A O 1
ATOM 1251 N N . ARG A 1 172 ? 5.162 13.280 -9.334 1.00 87.44 172 ARG A N 1
ATOM 1252 C CA . ARG A 1 172 ? 4.983 13.114 -10.786 1.00 87.44 172 ARG A CA 1
ATOM 1253 C C . ARG A 1 172 ? 5.942 12.024 -11.299 1.00 87.44 172 ARG A C 1
ATOM 1255 O O . ARG A 1 172 ? 7.057 11.934 -10.800 1.00 87.44 172 ARG A O 1
ATOM 1262 N N . PRO A 1 173 ? 5.549 11.221 -12.306 1.00 89.75 173 PRO A N 1
ATOM 1263 C CA . PRO A 1 173 ? 4.321 11.323 -13.099 1.00 89.75 173 PRO A CA 1
ATOM 1264 C C . PRO A 1 173 ? 3.116 10.551 -12.536 1.00 89.75 173 PRO A C 1
ATOM 1266 O O . PRO A 1 173 ? 2.065 10.577 -13.169 1.00 89.75 173 PRO A O 1
ATOM 1269 N N . PHE A 1 174 ? 3.252 9.854 -11.405 1.00 90.62 174 PHE A N 1
ATOM 1270 C CA . PHE A 1 174 ? 2.233 8.908 -10.944 1.00 90.62 174 PHE A CA 1
ATOM 1271 C C . PHE A 1 174 ? 1.057 9.600 -10.266 1.00 90.62 174 PHE A C 1
ATOM 1273 O O . PHE A 1 174 ? -0.080 9.344 -10.648 1.00 90.62 174 PHE A O 1
ATOM 1280 N N . LEU A 1 175 ? 1.338 10.484 -9.297 1.00 87.25 175 LEU A N 1
ATOM 1281 C CA . LEU A 1 175 ? 0.321 11.132 -8.454 1.00 87.25 175 LEU A CA 1
ATOM 1282 C C . LEU A 1 175 ? -0.733 10.130 -7.937 1.00 87.25 175 LEU A C 1
ATOM 1284 O O . LEU A 1 175 ? -1.922 10.436 -7.924 1.00 87.25 175 LEU A O 1
ATOM 1288 N N . ALA A 1 176 ? -0.285 8.924 -7.582 1.00 88.06 176 ALA A N 1
ATOM 1289 C CA . ALA A 1 176 ? -1.139 7.773 -7.296 1.00 88.06 176 ALA A CA 1
ATOM 1290 C C . ALA A 1 176 ? -1.220 7.429 -5.803 1.00 88.06 176 ALA A C 1
ATOM 1292 O O . ALA A 1 176 ? -2.009 6.565 -5.441 1.00 88.06 176 ALA A O 1
ATOM 1293 N N . LEU A 1 177 ? -0.405 8.077 -4.963 1.00 88.50 177 LEU A N 1
ATOM 1294 C CA . LEU A 1 177 ? -0.416 7.935 -3.506 1.00 88.50 177 LEU A CA 1
ATOM 1295 C C . LEU A 1 177 ? -1.428 8.894 -2.878 1.00 88.50 177 LEU A C 1
ATOM 1297 O O . LEU A 1 177 ? -1.301 10.110 -3.047 1.00 88.50 177 LEU A O 1
ATOM 1301 N N . ASP A 1 178 ? -2.394 8.338 -2.153 1.00 84.62 178 ASP A N 1
ATOM 1302 C CA . ASP A 1 178 ? -3.427 9.099 -1.447 1.00 84.62 178 ASP A CA 1
ATOM 1303 C C . ASP A 1 178 ? -3.006 9.392 -0.004 1.00 84.62 178 ASP A C 1
ATOM 1305 O O . ASP A 1 178 ? -3.156 10.521 0.453 1.00 84.62 178 ASP A O 1
ATOM 1309 N N . ALA A 1 179 ? -2.423 8.410 0.688 1.00 83.31 179 ALA A N 1
ATOM 1310 C CA . ALA A 1 179 ? -1.977 8.553 2.071 1.00 83.31 179 ALA A CA 1
ATOM 1311 C C . ALA A 1 179 ? -0.756 7.682 2.365 1.00 83.31 179 ALA A C 1
ATOM 1313 O O . ALA A 1 179 ? -0.577 6.628 1.760 1.00 83.31 179 ALA A O 1
ATOM 1314 N N . ALA A 1 180 ? 0.074 8.112 3.305 1.00 83.56 180 ALA A N 1
ATOM 1315 C CA . ALA A 1 180 ? 1.179 7.347 3.843 1.00 83.56 180 ALA A CA 1
ATOM 1316 C C . ALA A 1 180 ? 1.537 7.826 5.249 1.00 83.56 180 ALA A C 1
ATOM 1318 O O . ALA A 1 180 ? 1.655 9.024 5.508 1.00 83.56 180 ALA A O 1
ATOM 1319 N N . TRP A 1 181 ? 1.791 6.866 6.129 1.00 80.38 181 TRP A N 1
ATOM 1320 C CA . TRP A 1 181 ? 2.291 7.125 7.476 1.00 80.38 181 TRP A CA 1
ATOM 1321 C C . TRP A 1 181 ? 3.710 6.584 7.625 1.00 80.38 181 TRP A C 1
ATOM 1323 O O . TRP A 1 181 ? 4.391 6.346 6.626 1.00 80.38 181 TRP A O 1
ATOM 1333 N N . GLY A 1 182 ? 4.188 6.434 8.863 1.00 78.44 182 GLY A N 1
ATOM 1334 C CA . GLY A 1 182 ? 5.514 5.900 9.173 1.00 78.44 182 GLY A CA 1
ATOM 1335 C C . GLY A 1 182 ? 5.864 4.603 8.425 1.00 78.44 182 GLY A C 1
ATOM 1336 O O . GLY A 1 182 ? 5.039 3.977 7.759 1.00 78.44 182 GLY A O 1
ATOM 1337 N N . ARG A 1 183 ? 7.124 4.178 8.513 1.00 85.06 183 ARG A N 1
ATOM 1338 C CA . ARG A 1 183 ? 7.569 2.910 7.907 1.00 85.06 183 ARG A CA 1
ATOM 1339 C C . ARG A 1 183 ? 6.814 1.722 8.510 1.00 85.06 183 ARG A C 1
ATOM 1341 O O . ARG A 1 183 ? 6.576 1.707 9.713 1.00 85.06 183 ARG A O 1
ATOM 1348 N N . GLY A 1 184 ? 6.440 0.756 7.671 1.00 86.94 184 GLY A N 1
ATOM 1349 C CA . GLY A 1 184 ? 5.803 -0.499 8.093 1.00 86.94 184 GLY A CA 1
ATOM 1350 C C . GLY A 1 184 ? 4.324 -0.407 8.464 1.00 86.94 184 GLY A C 1
ATOM 1351 O O . GLY A 1 184 ? 3.768 -1.312 9.082 1.00 86.94 184 GLY A O 1
ATOM 1352 N N . THR A 1 185 ? 3.661 0.683 8.080 1.00 87.19 185 THR A N 1
ATOM 1353 C CA . THR A 1 185 ? 2.275 0.986 8.484 1.00 87.19 185 THR A CA 1
ATOM 1354 C C . THR A 1 185 ? 1.232 0.558 7.459 1.00 87.19 185 THR A C 1
ATOM 1356 O O . THR A 1 185 ? 0.065 0.359 7.797 1.00 87.19 185 THR A O 1
ATOM 1359 N N . ALA A 1 186 ? 1.654 0.368 6.208 1.00 92.62 186 ALA A N 1
ATOM 1360 C CA . ALA A 1 186 ? 0.788 0.186 5.050 1.00 92.62 186 ALA A CA 1
ATOM 1361 C C . ALA A 1 186 ? -0.212 -0.978 5.195 1.00 92.62 186 ALA A C 1
ATOM 1363 O O . ALA A 1 186 ? -1.382 -0.821 4.852 1.00 92.62 186 ALA A O 1
ATOM 1364 N N . ALA A 1 187 ? 0.218 -2.131 5.725 1.00 94.88 187 ALA A N 1
ATOM 1365 C CA . ALA A 1 187 ? -0.652 -3.301 5.890 1.00 94.88 187 ALA A CA 1
ATOM 1366 C C . ALA A 1 187 ? -1.746 -3.075 6.948 1.00 94.88 187 ALA A C 1
ATOM 1368 O O . ALA A 1 187 ? -2.919 -3.334 6.682 1.00 94.88 187 ALA A O 1
ATOM 1369 N N . ALA A 1 188 ? -1.378 -2.535 8.115 1.00 93.69 188 ALA A N 1
ATOM 1370 C CA . ALA A 1 188 ? -2.325 -2.227 9.186 1.00 93.69 188 ALA A CA 1
ATOM 1371 C C . ALA A 1 188 ? -3.328 -1.148 8.751 1.00 93.69 188 ALA A C 1
ATOM 1373 O O . ALA A 1 188 ? -4.534 -1.303 8.937 1.00 93.69 188 ALA A O 1
ATOM 1374 N N . ALA A 1 189 ? -2.844 -0.094 8.093 1.00 91.75 189 ALA A N 1
ATOM 1375 C CA . ALA A 1 189 ? -3.695 0.957 7.557 1.00 91.75 189 ALA A CA 1
ATOM 1376 C C . ALA A 1 189 ? -4.661 0.450 6.479 1.00 91.75 189 ALA A C 1
ATOM 1378 O O . ALA A 1 189 ? -5.843 0.794 6.497 1.00 91.75 189 ALA A O 1
ATOM 1379 N N . LEU A 1 190 ? -4.199 -0.404 5.562 1.00 93.81 190 LEU A N 1
ATOM 1380 C CA . LEU A 1 190 ? -5.087 -1.039 4.591 1.00 93.81 190 LEU A CA 1
ATOM 1381 C C . LEU A 1 190 ? -6.174 -1.848 5.286 1.00 93.81 190 LEU A C 1
ATOM 1383 O O . LEU A 1 190 ? -7.336 -1.735 4.907 1.00 93.81 190 LEU A O 1
ATOM 1387 N N . ALA A 1 191 ? -5.800 -2.621 6.306 1.00 93.50 191 ALA A N 1
ATOM 1388 C CA . ALA A 1 191 ? -6.734 -3.460 7.031 1.00 93.50 191 ALA A CA 1
ATOM 1389 C C . ALA A 1 191 ? -7.838 -2.638 7.707 1.00 93.50 191 ALA A C 1
ATOM 1391 O O . ALA A 1 191 ? -9.013 -2.992 7.632 1.00 93.50 191 ALA A O 1
ATOM 1392 N N . GLY A 1 192 ? -7.465 -1.507 8.308 1.00 91.50 192 GLY A N 1
ATOM 1393 C CA . GLY A 1 192 ? -8.406 -0.544 8.862 1.00 91.50 192 GLY A CA 1
ATOM 1394 C C . GLY A 1 192 ? -9.329 0.076 7.818 1.00 91.50 192 GLY A C 1
ATOM 1395 O O . GLY A 1 192 ? -10.545 0.131 8.013 1.00 91.50 192 GLY A O 1
ATOM 1396 N N . PHE A 1 193 ? -8.763 0.491 6.683 1.00 90.00 193 PHE A N 1
ATOM 1397 C CA . PHE A 1 193 ? -9.512 1.094 5.582 1.00 90.00 193 PHE A CA 1
ATOM 1398 C C . PHE A 1 193 ? -10.560 0.125 5.019 1.00 90.00 193 PHE A C 1
ATOM 1400 O O . PHE A 1 193 ? -11.723 0.490 4.851 1.00 90.00 193 PHE A O 1
ATOM 1407 N N . THR A 1 194 ? -10.175 -1.124 4.746 1.00 89.62 194 THR A N 1
ATOM 1408 C CA . THR A 1 194 ? -11.077 -2.144 4.189 1.00 89.62 194 THR A CA 1
ATOM 1409 C C . THR A 1 194 ? -12.088 -2.640 5.212 1.00 89.62 194 THR A C 1
ATOM 1411 O O . THR A 1 194 ? -13.239 -2.880 4.854 1.00 89.62 194 THR A O 1
ATOM 1414 N N . ALA A 1 195 ? -11.723 -2.709 6.495 1.00 89.69 195 ALA A N 1
ATOM 1415 C CA . ALA A 1 195 ? -12.679 -2.992 7.559 1.00 89.69 195 ALA A CA 1
ATOM 1416 C C . ALA A 1 195 ? -13.786 -1.931 7.611 1.00 89.69 195 ALA A C 1
ATOM 1418 O O . ALA A 1 195 ? -14.964 -2.262 7.775 1.00 89.69 195 ALA A O 1
ATOM 1419 N N . ALA A 1 196 ? -13.418 -0.659 7.472 1.00 86.50 196 ALA A N 1
ATOM 1420 C CA . ALA A 1 196 ? -14.339 0.466 7.536 1.00 86.50 196 ALA A CA 1
ATOM 1421 C C . ALA A 1 196 ? -15.195 0.622 6.274 1.00 86.50 196 ALA A C 1
ATOM 1423 O O . ALA A 1 196 ? -16.384 0.922 6.386 1.00 86.50 196 ALA A O 1
ATOM 1424 N N . LEU A 1 197 ? -14.615 0.357 5.102 1.00 85.31 197 LEU A N 1
ATOM 1425 C CA . LEU A 1 197 ? -15.267 0.483 3.801 1.00 85.31 197 LEU A CA 1
ATOM 1426 C C . LEU A 1 197 ? -15.017 -0.774 2.946 1.00 85.31 197 LEU A C 1
ATOM 1428 O O . LEU A 1 197 ? -14.147 -0.750 2.071 1.00 85.31 197 LEU A O 1
ATOM 1432 N N . PRO A 1 198 ? -15.736 -1.889 3.174 1.00 85.25 198 PRO A N 1
ATOM 1433 C CA . PRO A 1 198 ? -15.456 -3.173 2.521 1.00 85.25 198 PRO A CA 1
ATOM 1434 C C . PRO A 1 198 ? -15.486 -3.129 0.987 1.00 85.25 198 PRO A C 1
ATOM 1436 O O . PRO A 1 198 ? -14.680 -3.780 0.322 1.00 85.25 198 PRO A O 1
ATOM 1439 N N . GLU A 1 199 ? -16.354 -2.307 0.392 1.00 82.44 199 GLU A N 1
ATOM 1440 C CA . GLU A 1 199 ? -16.447 -2.136 -1.060 1.00 82.44 199 GLU A CA 1
ATOM 1441 C C . GLU A 1 199 ? -15.194 -1.514 -1.687 1.00 82.44 199 GLU A C 1
ATOM 1443 O O . GLU A 1 199 ? -15.035 -1.556 -2.910 1.00 82.44 199 GLU A O 1
ATOM 1448 N N . SER A 1 200 ? -14.313 -0.933 -0.867 1.00 82.56 200 SER A N 1
ATOM 1449 C CA . SER A 1 200 ? -13.059 -0.330 -1.310 1.00 82.56 200 SER A CA 1
ATOM 1450 C C . SER A 1 200 ? -11.959 -1.340 -1.619 1.00 82.56 200 SER A C 1
ATOM 1452 O O . SER A 1 200 ? -10.970 -0.988 -2.260 1.00 82.56 200 SER A O 1
ATOM 1454 N N . ALA A 1 201 ? -12.126 -2.607 -1.224 1.00 83.88 201 ALA A N 1
ATOM 1455 C CA . ALA A 1 201 ? -11.134 -3.654 -1.462 1.00 83.88 201 ALA A CA 1
ATOM 1456 C C . ALA A 1 201 ? -10.798 -3.839 -2.957 1.00 83.88 201 ALA A C 1
ATOM 1458 O O . ALA A 1 201 ? -9.702 -4.282 -3.300 1.00 83.88 201 ALA A O 1
ATOM 1459 N N . ARG A 1 202 ? -11.721 -3.470 -3.859 1.00 81.81 202 ARG A N 1
ATOM 1460 C CA . ARG A 1 202 ? -11.572 -3.589 -5.321 1.00 81.81 202 ARG A CA 1
ATOM 1461 C C . ARG A 1 202 ? -10.702 -2.507 -5.969 1.00 81.81 202 ARG A C 1
ATOM 1463 O O . ARG A 1 202 ? -10.239 -2.695 -7.089 1.00 81.81 202 ARG A O 1
ATOM 1470 N N . ASP A 1 203 ? -10.542 -1.362 -5.318 1.00 84.38 203 ASP A N 1
ATOM 1471 C CA . ASP A 1 203 ? -9.948 -0.145 -5.889 1.00 84.38 203 ASP A CA 1
ATOM 1472 C C . ASP A 1 203 ? -9.036 0.595 -4.896 1.00 84.38 203 ASP A C 1
ATOM 1474 O O . ASP A 1 203 ? -8.670 1.748 -5.135 1.00 84.38 203 ASP A O 1
ATOM 1478 N N . THR A 1 204 ? -8.644 -0.071 -3.810 1.00 87.75 204 THR A N 1
ATOM 1479 C CA . THR A 1 204 ? -7.619 0.366 -2.859 1.00 87.75 204 THR A CA 1
ATOM 1480 C C . THR A 1 204 ? -6.522 -0.689 -2.777 1.00 87.75 204 THR A C 1
ATOM 1482 O O . THR A 1 204 ? -6.792 -1.881 -2.620 1.00 87.75 204 THR A O 1
ATOM 1485 N N . ALA A 1 205 ? -5.273 -0.247 -2.868 1.00 92.94 205 ALA A N 1
ATOM 1486 C CA . ALA A 1 205 ? -4.104 -1.073 -2.621 1.00 92.94 205 ALA A CA 1
ATOM 1487 C C . ALA A 1 205 ? -3.176 -0.389 -1.617 1.00 92.94 205 ALA A C 1
ATOM 1489 O O . ALA A 1 205 ? -3.146 0.834 -1.535 1.00 92.94 205 ALA A O 1
ATOM 1490 N N . ALA A 1 206 ? -2.387 -1.161 -0.884 1.00 94.88 206 ALA A N 1
ATOM 1491 C CA . ALA A 1 206 ? -1.282 -0.623 -0.107 1.00 94.88 206 ALA A CA 1
ATOM 1492 C C . ALA A 1 206 ? 0.061 -1.056 -0.686 1.00 94.88 206 ALA A C 1
ATOM 1494 O O . ALA A 1 206 ? 0.157 -2.125 -1.284 1.00 94.88 206 ALA A O 1
ATOM 1495 N N . VAL A 1 207 ? 1.085 -0.220 -0.543 1.00 95.62 207 VAL A N 1
ATOM 1496 C CA . VAL A 1 207 ? 2.429 -0.438 -1.082 1.00 95.62 207 VAL A CA 1
ATOM 1497 C C . VAL A 1 207 ? 3.436 -0.309 0.052 1.00 95.62 207 VAL A C 1
ATOM 1499 O O . VAL A 1 207 ? 3.490 0.729 0.703 1.00 95.62 207 VAL A O 1
ATOM 1502 N N . THR A 1 208 ? 4.244 -1.345 0.264 1.00 94.75 208 THR A N 1
ATOM 1503 C CA . THR A 1 208 ? 5.254 -1.395 1.333 1.00 94.75 208 THR A CA 1
ATOM 1504 C C . THR A 1 208 ? 6.545 -2.042 0.850 1.00 94.75 208 THR A C 1
ATOM 1506 O O . THR A 1 208 ? 6.535 -2.832 -0.100 1.00 94.75 208 THR A O 1
ATOM 1509 N N . ALA A 1 209 ? 7.664 -1.717 1.494 1.00 93.94 209 ALA A N 1
ATOM 1510 C CA . ALA A 1 209 ? 8.918 -2.432 1.290 1.00 93.94 209 ALA A CA 1
ATOM 1511 C C . ALA A 1 209 ? 8.896 -3.775 2.034 1.00 93.94 209 ALA A C 1
ATOM 1513 O O . ALA A 1 209 ? 8.404 -3.858 3.155 1.00 93.94 209 ALA A O 1
ATOM 1514 N N . ALA A 1 210 ? 9.517 -4.816 1.474 1.00 93.75 210 ALA A N 1
ATOM 1515 C CA . ALA A 1 210 ? 9.630 -6.109 2.160 1.00 93.75 210 ALA A CA 1
ATOM 1516 C C . ALA A 1 210 ? 10.323 -6.011 3.536 1.00 93.75 210 ALA A C 1
ATOM 1518 O O . ALA A 1 210 ? 9.945 -6.722 4.459 1.00 93.75 210 ALA A O 1
ATOM 1519 N N . CYS A 1 211 ? 11.298 -5.108 3.693 1.00 89.69 211 CYS A N 1
ATOM 1520 C CA . CYS A 1 211 ? 12.008 -4.899 4.961 1.00 89.69 211 CYS A CA 1
ATOM 1521 C C . CYS A 1 211 ? 11.192 -4.152 6.026 1.00 89.69 211 CYS A C 1
ATOM 1523 O O . CYS A 1 211 ? 11.576 -4.174 7.190 1.00 89.69 211 CYS A O 1
ATOM 1525 N N . ASP A 1 212 ? 10.104 -3.489 5.631 1.00 90.25 212 ASP A N 1
ATOM 1526 C CA . ASP A 1 212 ? 9.208 -2.759 6.533 1.00 90.25 212 ASP A CA 1
ATOM 1527 C C . ASP A 1 212 ? 7.977 -3.621 6.914 1.00 90.25 21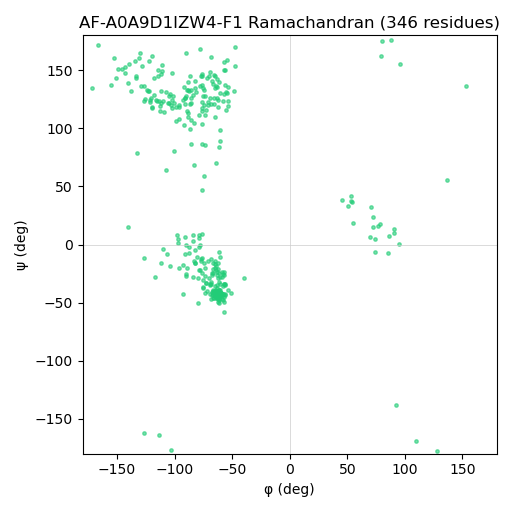2 ASP A C 1
ATOM 1529 O O . ASP A 1 212 ? 7.098 -3.183 7.654 1.00 90.25 212 ASP A O 1
ATOM 1533 N N . LEU A 1 213 ? 7.900 -4.863 6.423 1.00 90.56 213 LEU A N 1
ATOM 1534 C CA . LEU A 1 213 ? 6.765 -5.759 6.619 1.00 90.56 213 LEU A CA 1
ATOM 1535 C C . LEU A 1 213 ? 6.720 -6.325 8.045 1.00 90.56 213 LEU A C 1
ATOM 1537 O O . LEU A 1 213 ? 7.713 -6.849 8.550 1.00 90.56 213 LEU A O 1
ATOM 1541 N N . SER A 1 214 ? 5.542 -6.286 8.670 1.00 89.31 214 SER A N 1
ATOM 1542 C CA . SER A 1 214 ? 5.308 -6.831 10.010 1.00 89.31 214 SER A CA 1
ATOM 1543 C C . SER A 1 214 ? 4.285 -7.968 9.999 1.00 89.31 214 SER A C 1
ATOM 1545 O O . SER A 1 214 ? 3.295 -7.941 9.264 1.00 89.31 214 SER A O 1
ATOM 1547 N N . GLU A 1 215 ? 4.514 -8.972 10.848 1.00 91.56 215 GLU A N 1
ATOM 1548 C CA . GLU A 1 215 ? 3.609 -10.118 11.015 1.00 91.56 215 GLU A CA 1
ATOM 1549 C C . GLU A 1 215 ? 2.234 -9.674 11.536 1.00 91.56 215 GLU A C 1
ATOM 1551 O O . GLU A 1 215 ? 1.207 -10.070 10.985 1.00 91.56 215 GLU A O 1
ATOM 1556 N N . GLY A 1 216 ? 2.208 -8.770 12.521 1.00 90.25 216 GLY A N 1
ATOM 1557 C CA . GLY A 1 216 ? 0.968 -8.225 13.079 1.00 90.25 216 GLY A CA 1
ATOM 1558 C C . GLY A 1 216 ? 0.109 -7.485 12.049 1.00 90.25 216 GLY A C 1
ATOM 1559 O O . GLY A 1 216 ? -1.106 -7.678 12.009 1.00 90.25 216 GLY A O 1
ATOM 1560 N N . GLY A 1 217 ? 0.726 -6.698 11.159 1.00 92.44 217 GLY A N 1
ATOM 1561 C CA . GLY A 1 217 ? 0.011 -6.024 10.073 1.00 92.44 217 GLY A CA 1
ATOM 1562 C C . GLY A 1 217 ? -0.586 -7.004 9.058 1.00 92.44 217 GLY A C 1
ATOM 1563 O O . GLY A 1 217 ? -1.721 -6.821 8.619 1.00 92.44 217 GLY A O 1
ATOM 1564 N N . LEU A 1 218 ? 0.146 -8.069 8.715 1.00 93.81 218 LEU A N 1
ATOM 1565 C CA . LEU A 1 218 ? -0.331 -9.117 7.807 1.00 93.81 218 LEU A CA 1
ATOM 1566 C C . LEU A 1 218 ? -1.472 -9.939 8.404 1.00 93.81 218 LEU A C 1
ATOM 1568 O O . LEU A 1 218 ? -2.453 -10.194 7.711 1.00 93.81 218 LEU A O 1
ATOM 1572 N N . ARG A 1 219 ? -1.370 -10.328 9.679 1.00 92.50 219 ARG A N 1
ATOM 1573 C CA . ARG A 1 219 ? -2.439 -11.047 10.386 1.00 92.50 219 ARG A CA 1
ATOM 1574 C C . ARG A 1 219 ? -3.720 -10.231 10.453 1.00 92.50 219 ARG A C 1
ATOM 1576 O O . ARG A 1 219 ? -4.793 -10.765 10.184 1.00 92.50 219 ARG A O 1
ATOM 1583 N N . LEU A 1 220 ? -3.607 -8.940 10.772 1.00 91.62 220 LEU A N 1
ATOM 1584 C CA . LEU A 1 220 ? -4.763 -8.053 10.790 1.00 91.62 220 LEU A CA 1
ATOM 1585 C C . LEU A 1 220 ? -5.395 -7.956 9.395 1.00 91.62 220 LEU A C 1
ATOM 1587 O O . LEU A 1 220 ? -6.606 -8.112 9.255 1.00 91.62 220 LEU A O 1
ATOM 1591 N N . LEU A 1 221 ? -4.573 -7.767 8.357 1.00 92.00 221 LEU A N 1
ATOM 1592 C CA . LEU A 1 221 ? -5.044 -7.687 6.976 1.00 92.00 221 LEU A CA 1
ATOM 1593 C C . LEU A 1 221 ? -5.699 -8.991 6.499 1.00 92.00 221 LEU A C 1
ATOM 1595 O O . LEU A 1 221 ? -6.702 -8.936 5.789 1.00 92.00 221 LEU A O 1
ATOM 1599 N N . ALA A 1 222 ? -5.181 -10.155 6.900 1.00 90.38 222 ALA A N 1
ATOM 1600 C CA . ALA A 1 222 ? -5.779 -11.453 6.583 1.00 90.38 222 ALA A CA 1
ATOM 1601 C C . ALA A 1 222 ? -7.240 -11.546 7.060 1.00 90.38 222 ALA A C 1
ATOM 1603 O O . ALA A 1 222 ? -8.065 -12.157 6.383 1.00 90.38 222 ALA A O 1
ATOM 1604 N N . GLY A 1 223 ? -7.564 -10.901 8.188 1.00 86.31 223 GLY A N 1
ATOM 1605 C CA . GLY A 1 223 ? -8.909 -10.865 8.762 1.00 86.31 223 GLY A CA 1
ATOM 1606 C C . GLY A 1 223 ? -9.865 -9.831 8.152 1.00 86.31 223 GLY A C 1
ATOM 1607 O O . GLY A 1 223 ? -11.069 -9.939 8.374 1.00 86.31 223 GLY A O 1
ATOM 1608 N N . THR A 1 224 ? -9.376 -8.836 7.400 1.00 86.12 224 THR A N 1
ATOM 1609 C CA . THR A 1 224 ? -10.219 -7.748 6.854 1.00 86.12 224 THR A CA 1
ATOM 1610 C C . THR A 1 224 ? -10.264 -7.698 5.324 1.00 86.12 224 THR A C 1
ATOM 1612 O O . THR A 1 224 ? -11.264 -7.256 4.759 1.00 86.12 224 THR A O 1
ATOM 1615 N N . GLY A 1 225 ? -9.216 -8.168 4.642 1.00 86.75 225 GLY A N 1
ATOM 1616 C CA . GLY A 1 225 ? -9.101 -8.184 3.184 1.00 86.75 225 GLY A CA 1
ATOM 1617 C C . GLY A 1 225 ? -8.508 -6.905 2.578 1.00 86.75 225 GLY A C 1
ATOM 1618 O O . GLY A 1 225 ? -8.218 -5.926 3.265 1.00 86.75 225 GLY A O 1
ATOM 1619 N N . GLY A 1 226 ? -8.302 -6.914 1.258 1.00 88.94 226 GLY A N 1
ATOM 1620 C CA . GLY A 1 226 ? -7.674 -5.819 0.503 1.00 88.94 226 GLY A CA 1
ATOM 1621 C C . GLY A 1 226 ? -6.515 -6.288 -0.377 1.00 88.94 226 GLY A C 1
ATOM 1622 O O . GLY A 1 226 ? -6.234 -7.480 -0.458 1.00 88.94 226 GLY A O 1
ATOM 1623 N N . THR A 1 227 ? -5.844 -5.355 -1.061 1.00 94.19 227 THR A N 1
ATOM 1624 C CA . THR A 1 227 ? -4.661 -5.656 -1.888 1.00 94.19 227 THR A CA 1
ATOM 1625 C C . THR A 1 227 ? -3.397 -5.045 -1.301 1.00 94.19 227 THR A C 1
ATOM 1627 O O . THR A 1 227 ? -3.255 -3.827 -1.306 1.00 94.19 227 THR A O 1
ATOM 1630 N N . LEU A 1 228 ? -2.450 -5.870 -0.866 1.00 95.94 228 LEU A N 1
ATOM 1631 C CA . LEU A 1 228 ? -1.124 -5.431 -0.439 1.00 95.94 228 LEU A CA 1
ATOM 1632 C C . LEU A 1 228 ? -0.087 -5.749 -1.520 1.00 95.94 228 LEU A C 1
ATOM 1634 O O . LEU A 1 228 ? 0.005 -6.872 -2.010 1.00 95.94 228 LEU A O 1
ATOM 1638 N N . ILE A 1 229 ? 0.706 -4.751 -1.883 1.00 97.12 229 ILE A N 1
ATOM 1639 C CA . ILE A 1 229 ? 1.818 -4.858 -2.820 1.00 97.12 229 ILE A CA 1
ATOM 1640 C C . ILE A 1 229 ? 3.106 -4.719 -2.016 1.00 97.12 229 ILE A C 1
ATOM 1642 O O . ILE A 1 229 ? 3.394 -3.659 -1.460 1.00 97.12 229 ILE A O 1
ATOM 1646 N N . ILE A 1 230 ? 3.884 -5.792 -1.969 1.00 96.88 230 ILE A N 1
ATOM 1647 C CA . ILE A 1 230 ? 5.170 -5.833 -1.282 1.00 96.88 230 ILE A CA 1
ATOM 1648 C C . ILE A 1 230 ? 6.256 -5.671 -2.335 1.00 96.88 230 ILE A C 1
ATOM 1650 O O . ILE A 1 230 ? 6.350 -6.469 -3.263 1.00 96.88 230 ILE A O 1
ATOM 1654 N N . VAL A 1 231 ? 7.090 -4.648 -2.199 1.00 96.38 231 VAL A N 1
ATOM 1655 C CA . VAL A 1 231 ? 8.245 -4.449 -3.072 1.00 96.38 231 VAL A CA 1
ATOM 1656 C C . VAL A 1 231 ? 9.475 -5.029 -2.391 1.00 96.38 231 VAL A C 1
ATOM 1658 O O . VAL A 1 231 ? 9.980 -4.482 -1.409 1.00 96.38 231 VAL A O 1
ATOM 1661 N N . ASP A 1 232 ? 9.957 -6.152 -2.914 1.00 95.19 232 ASP A N 1
ATOM 1662 C CA . ASP A 1 232 ? 11.165 -6.803 -2.425 1.00 95.19 232 ASP A CA 1
ATOM 1663 C C . ASP A 1 232 ? 12.390 -6.318 -3.200 1.00 95.19 232 ASP A C 1
ATOM 1665 O O . ASP A 1 232 ? 12.657 -6.723 -4.335 1.00 95.19 232 ASP A O 1
ATOM 1669 N N . GLU A 1 233 ? 13.133 -5.440 -2.531 1.00 90.12 233 GLU A N 1
ATOM 1670 C CA . GLU A 1 233 ? 14.350 -4.799 -3.016 1.00 90.12 233 GLU A CA 1
ATOM 1671 C C . GLU A 1 233 ? 15.629 -5.639 -2.821 1.00 90.12 233 GLU A C 1
ATOM 1673 O O . GLU A 1 233 ? 16.721 -5.140 -3.116 1.00 90.12 233 GLU A O 1
ATOM 1678 N N . LYS A 1 234 ? 15.515 -6.877 -2.304 1.00 82.44 234 LYS A N 1
ATOM 1679 C CA . LYS A 1 234 ? 16.625 -7.742 -1.853 1.00 82.44 234 LYS A CA 1
ATOM 1680 C C . LYS A 1 234 ? 17.568 -7.077 -0.840 1.00 82.44 234 LYS A C 1
ATOM 1682 O O . LYS A 1 234 ? 18.785 -7.240 -0.895 1.00 82.44 234 LYS A O 1
ATOM 1687 N N . LYS A 1 235 ? 17.016 -6.339 0.123 1.00 78.19 235 LYS A N 1
ATOM 1688 C CA . LYS A 1 235 ? 17.786 -5.690 1.206 1.00 78.19 235 LYS A CA 1
ATOM 1689 C C . LYS A 1 235 ? 18.199 -6.643 2.346 1.00 78.19 235 LYS A C 1
ATOM 1691 O O . LYS A 1 235 ? 18.747 -6.182 3.342 1.00 78.19 235 LYS A O 1
ATOM 1696 N N . GLY A 1 236 ? 17.980 -7.952 2.190 1.00 71.19 236 GLY A N 1
ATOM 1697 C CA . GLY A 1 236 ? 18.113 -8.944 3.263 1.00 71.19 236 GLY A CA 1
ATOM 1698 C C . GLY A 1 236 ? 16.883 -8.972 4.181 1.00 71.19 236 GLY A C 1
ATOM 1699 O O . GLY A 1 236 ? 15.973 -8.161 4.023 1.00 71.19 236 GLY A O 1
ATOM 1700 N N . GLY A 1 237 ? 16.856 -9.916 5.126 1.00 78.12 237 GLY A N 1
ATOM 1701 C CA . GLY A 1 237 ? 15.733 -10.131 6.047 1.00 78.12 237 GLY A CA 1
ATOM 1702 C C . GLY A 1 237 ? 14.961 -11.423 5.777 1.00 78.12 237 GLY A C 1
ATOM 1703 O O . GLY A 1 237 ? 15.416 -12.284 5.023 1.00 78.12 237 GLY A O 1
ATOM 1704 N N . VAL A 1 238 ? 13.808 -11.562 6.435 1.00 84.81 238 VAL A N 1
ATOM 1705 C CA . VAL A 1 238 ? 12.883 -12.688 6.233 1.00 84.81 238 VAL A CA 1
ATOM 1706 C C . VAL A 1 238 ? 12.296 -12.605 4.826 1.00 84.81 238 VAL A C 1
ATOM 1708 O O . VAL A 1 238 ? 11.940 -11.519 4.368 1.00 84.81 238 VAL A O 1
ATOM 1711 N N . ASP A 1 239 ? 12.182 -13.743 4.140 1.00 92.81 239 ASP A N 1
ATOM 1712 C CA . ASP A 1 239 ? 11.534 -13.777 2.834 1.00 92.81 239 ASP A CA 1
ATOM 1713 C C . ASP A 1 239 ? 10.055 -13.359 2.973 1.00 92.81 239 ASP A C 1
ATOM 1715 O O . ASP A 1 239 ? 9.307 -13.967 3.749 1.00 92.81 239 ASP A O 1
ATOM 1719 N N . PRO A 1 240 ? 9.594 -12.331 2.235 1.00 95.12 240 PRO A N 1
ATOM 1720 C CA . PRO A 1 240 ? 8.229 -11.840 2.379 1.00 95.12 240 PRO A CA 1
ATOM 1721 C C . PRO A 1 240 ? 7.184 -12.897 2.011 1.00 95.12 240 PRO A C 1
ATOM 1723 O O . PRO A 1 240 ? 6.091 -12.872 2.575 1.00 95.12 240 PRO A O 1
ATOM 1726 N N . ALA A 1 241 ? 7.493 -13.843 1.114 1.00 96.25 241 ALA A N 1
ATOM 1727 C CA . ALA A 1 241 ? 6.546 -14.892 0.754 1.00 96.25 241 ALA A CA 1
ATOM 1728 C C . ALA A 1 241 ? 6.378 -15.910 1.887 1.00 96.25 241 ALA A C 1
ATOM 1730 O O . ALA A 1 241 ? 5.257 -16.317 2.190 1.00 96.25 241 ALA A O 1
ATOM 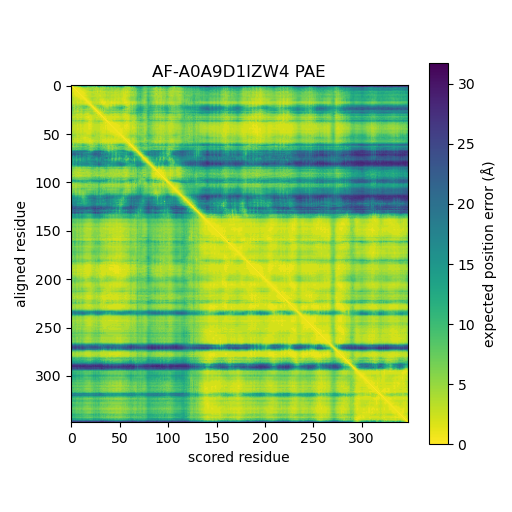1731 N N . GLU A 1 242 ? 7.470 -16.280 2.559 1.00 95.44 242 GLU A N 1
ATOM 1732 C CA . GLU A 1 242 ? 7.418 -17.085 3.781 1.00 95.44 242 GLU A CA 1
ATOM 1733 C C . GLU A 1 242 ? 6.588 -16.402 4.874 1.00 95.44 242 GLU A C 1
ATOM 1735 O O . GLU A 1 242 ? 5.702 -17.033 5.455 1.00 95.44 242 GLU A O 1
ATOM 1740 N N . LEU A 1 243 ? 6.815 -15.107 5.117 1.00 94.69 243 LEU A N 1
ATOM 1741 C CA . LEU A 1 243 ? 6.063 -14.365 6.129 1.00 94.69 243 LEU A CA 1
ATOM 1742 C C . LEU A 1 243 ? 4.561 -14.284 5.799 1.00 94.69 243 LEU A C 1
ATOM 1744 O O . LEU A 1 243 ? 3.729 -14.462 6.689 1.00 94.69 243 LEU A O 1
ATOM 1748 N N . CYS A 1 244 ? 4.199 -14.090 4.526 1.00 95.62 244 CYS A N 1
ATOM 1749 C CA . CYS A 1 244 ? 2.799 -14.111 4.086 1.00 95.62 244 CYS A CA 1
ATOM 1750 C C . CYS A 1 244 ? 2.144 -15.476 4.331 1.00 95.62 244 CYS A C 1
ATOM 1752 O O . CYS A 1 244 ? 1.070 -15.538 4.933 1.00 95.62 244 CYS A O 1
ATOM 1754 N N . ARG A 1 245 ? 2.819 -16.571 3.951 1.00 95.88 245 ARG A N 1
ATOM 1755 C CA . ARG A 1 245 ? 2.310 -17.938 4.152 1.00 95.88 245 ARG A CA 1
ATOM 1756 C C . ARG A 1 245 ? 2.110 -18.270 5.628 1.00 95.88 245 ARG A C 1
ATOM 1758 O O . ARG A 1 245 ? 1.098 -18.868 5.984 1.00 95.88 245 ARG A O 1
ATOM 1765 N N . ARG A 1 246 ? 3.014 -17.820 6.506 1.00 94.62 246 ARG A N 1
ATOM 1766 C CA . ARG A 1 246 ? 2.863 -17.943 7.971 1.00 94.62 246 ARG A CA 1
ATOM 1767 C C . ARG A 1 246 ? 1.621 -17.226 8.507 1.00 94.62 246 ARG A C 1
ATOM 1769 O O . ARG A 1 246 ? 1.072 -17.646 9.521 1.00 94.62 246 ARG A O 1
ATOM 1776 N N . CYS A 1 247 ? 1.169 -16.177 7.825 1.00 93.00 247 CYS A N 1
ATOM 1777 C CA . CYS A 1 247 ? -0.053 -15.442 8.151 1.00 93.00 247 CYS A CA 1
ATOM 1778 C C . CYS A 1 247 ? -1.300 -15.985 7.425 1.00 93.00 247 CYS A C 1
ATOM 1780 O O . CYS A 1 247 ? -2.361 -15.375 7.518 1.00 93.00 247 CYS A O 1
ATOM 1782 N N . GLY A 1 248 ? -1.189 -17.105 6.699 1.00 92.06 248 GLY A N 1
ATOM 1783 C CA . GLY A 1 248 ? -2.300 -17.712 5.961 1.00 92.06 248 GLY A CA 1
ATOM 1784 C C . GLY A 1 248 ? -2.633 -17.025 4.634 1.00 92.06 248 GLY A C 1
ATOM 1785 O O . GLY A 1 248 ? -3.722 -17.233 4.106 1.00 92.06 248 GLY A O 1
ATOM 1786 N N . ILE A 1 249 ? -1.723 -16.210 4.091 1.00 92.81 249 ILE A N 1
ATOM 1787 C CA . ILE A 1 249 ? -1.910 -15.521 2.811 1.00 92.81 249 ILE A CA 1
ATOM 1788 C C . ILE A 1 249 ? -0.970 -16.128 1.770 1.00 92.81 249 ILE A C 1
ATOM 1790 O O . ILE A 1 249 ? 0.246 -16.112 1.955 1.00 92.81 249 ILE A O 1
ATOM 1794 N N . GLU A 1 250 ? -1.519 -16.607 0.653 1.00 93.62 250 GLU A N 1
ATOM 1795 C CA . GLU A 1 250 ? -0.717 -17.078 -0.480 1.00 93.62 250 GLU A CA 1
ATOM 1796 C C . GLU A 1 250 ? -0.408 -15.905 -1.432 1.00 93.62 250 GLU A C 1
ATOM 1798 O O . GLU A 1 250 ? -1.333 -15.344 -2.032 1.00 93.62 250 GLU A O 1
ATOM 1803 N N . PRO A 1 251 ? 0.863 -15.482 -1.567 1.00 95.31 251 PRO A N 1
ATOM 1804 C CA . PRO A 1 251 ? 1.216 -14.330 -2.384 1.00 95.31 251 PRO A CA 1
ATOM 1805 C C . PRO A 1 251 ? 1.436 -14.707 -3.855 1.00 95.31 251 PRO A C 1
ATOM 1807 O O . PRO A 1 251 ? 2.019 -15.739 -4.176 1.00 95.31 251 PRO A O 1
ATOM 1810 N N . ALA A 1 252 ? 1.058 -13.812 -4.768 1.00 94.81 252 ALA A N 1
ATOM 1811 C CA . ALA A 1 252 ? 1.504 -13.878 -6.158 1.00 94.81 252 ALA A CA 1
ATOM 1812 C C . ALA A 1 252 ? 2.863 -13.182 -6.306 1.00 94.81 252 ALA A C 1
ATOM 1814 O O . ALA A 1 252 ? 3.023 -12.052 -5.847 1.00 94.81 252 ALA A O 1
ATOM 1815 N N . GLU A 1 253 ? 3.824 -13.806 -6.983 1.00 96.62 253 GLU A N 1
ATOM 1816 C CA . GLU A 1 253 ? 5.155 -13.228 -7.198 1.00 96.62 253 GLU A CA 1
ATOM 1817 C C . GLU A 1 253 ? 5.345 -12.788 -8.651 1.00 96.62 253 GLU A C 1
ATOM 1819 O O . GLU A 1 253 ? 5.081 -13.543 -9.586 1.00 96.62 253 GLU A O 1
ATOM 1824 N N . LEU A 1 254 ? 5.820 -11.558 -8.845 1.00 96.25 254 LEU A N 1
ATOM 1825 C CA . LEU A 1 254 ? 6.064 -10.962 -10.156 1.00 96.25 254 LEU A CA 1
ATOM 1826 C C . LEU A 1 254 ? 7.433 -10.289 -10.187 1.00 96.25 254 LEU A C 1
ATOM 1828 O O . LEU A 1 254 ? 7.866 -9.668 -9.216 1.00 96.25 254 LEU A O 1
ATOM 1832 N N . ALA A 1 255 ? 8.104 -10.351 -11.333 1.00 94.31 255 ALA A N 1
ATOM 1833 C CA . ALA A 1 255 ? 9.301 -9.553 -11.557 1.00 94.31 255 ALA A CA 1
ATOM 1834 C C . ALA A 1 255 ? 8.925 -8.072 -11.727 1.00 94.31 255 ALA A C 1
ATOM 1836 O O . ALA A 1 255 ? 7.933 -7.740 -12.374 1.00 94.31 255 ALA A O 1
ATOM 1837 N N . ALA A 1 256 ? 9.747 -7.155 -11.216 1.00 92.12 256 ALA A N 1
ATOM 1838 C CA . ALA A 1 256 ? 9.488 -5.716 -11.300 1.00 92.12 256 ALA A CA 1
ATOM 1839 C C . ALA A 1 256 ? 9.364 -5.175 -12.737 1.00 92.12 256 ALA A C 1
ATOM 1841 O O . ALA A 1 256 ? 8.752 -4.130 -12.964 1.00 92.12 256 ALA A O 1
ATOM 1842 N N . ASN A 1 257 ? 9.946 -5.869 -13.716 1.00 90.50 257 ASN A N 1
ATOM 1843 C CA . ASN A 1 257 ? 9.842 -5.525 -15.131 1.00 90.50 257 ASN A CA 1
ATOM 1844 C C . ASN A 1 257 ? 8.618 -6.132 -15.838 1.00 90.50 257 ASN A C 1
ATOM 1846 O O . ASN A 1 257 ? 8.333 -5.737 -16.975 1.00 90.50 257 ASN A O 1
ATOM 1850 N N . ASP A 1 258 ? 7.863 -7.014 -15.180 1.00 94.00 258 ASP A N 1
ATOM 1851 C CA . ASP A 1 258 ? 6.602 -7.555 -15.684 1.00 94.00 258 ASP A CA 1
ATOM 1852 C C . ASP A 1 258 ? 5.428 -6.608 -15.389 1.00 94.00 258 ASP A C 1
ATOM 1854 O O . ASP A 1 258 ? 4.529 -6.861 -14.587 1.00 94.00 258 ASP A O 1
ATOM 1858 N N . ILE A 1 259 ? 5.444 -5.462 -16.071 1.00 93.88 259 ILE A N 1
ATOM 1859 C CA . ILE A 1 259 ? 4.419 -4.424 -15.912 1.00 93.88 259 ILE A CA 1
ATOM 1860 C C . ILE A 1 259 ? 3.037 -4.932 -16.344 1.00 93.88 259 ILE A C 1
ATOM 1862 O O . ILE A 1 259 ? 2.026 -4.554 -15.758 1.00 93.88 259 ILE A O 1
ATOM 1866 N N . ASN A 1 260 ? 2.981 -5.789 -17.367 1.00 92.12 260 ASN A N 1
ATOM 1867 C CA . ASN A 1 260 ? 1.716 -6.312 -17.880 1.00 92.12 260 ASN A CA 1
ATOM 1868 C C . ASN A 1 260 ? 1.112 -7.344 -16.917 1.00 92.12 260 ASN A C 1
ATOM 1870 O O . ASN A 1 260 ? -0.093 -7.290 -16.670 1.00 92.12 260 ASN A O 1
ATOM 1874 N N . GLY A 1 261 ? 1.934 -8.229 -16.342 1.00 94.19 261 GLY A N 1
ATOM 1875 C CA . GLY A 1 261 ? 1.521 -9.145 -15.283 1.00 94.19 261 GLY A CA 1
ATOM 1876 C C . GLY A 1 261 ? 1.044 -8.397 -14.044 1.00 94.19 261 GLY A C 1
ATOM 1877 O O . GLY A 1 261 ? -0.013 -8.720 -13.511 1.00 94.19 261 GLY A O 1
ATOM 1878 N N . LEU A 1 262 ? 1.730 -7.319 -13.651 1.00 94.12 262 LEU A N 1
ATOM 1879 C CA . LEU A 1 262 ? 1.311 -6.483 -12.525 1.00 94.12 262 LEU A CA 1
ATOM 1880 C C . LEU A 1 262 ? -0.024 -5.775 -12.782 1.00 94.12 262 LEU A C 1
ATOM 1882 O O . LEU A 1 262 ? -0.900 -5.767 -11.921 1.00 94.12 262 LEU A O 1
ATOM 1886 N N . GLU A 1 263 ? -0.224 -5.221 -13.980 1.00 93.12 263 GLU A N 1
ATOM 1887 C CA . GLU A 1 263 ? -1.519 -4.660 -14.373 1.00 93.12 263 GLU A CA 1
ATOM 1888 C C . GLU A 1 263 ? -2.638 -5.710 -14.342 1.00 93.12 263 GLU A C 1
ATOM 1890 O O . GLU A 1 263 ? -3.744 -5.407 -13.893 1.00 93.12 263 GLU A O 1
ATOM 1895 N N . ALA A 1 264 ? -2.376 -6.929 -14.820 1.00 92.44 264 ALA A N 1
ATOM 1896 C CA . ALA A 1 264 ? -3.347 -8.019 -14.803 1.00 92.44 264 ALA A CA 1
ATOM 1897 C C . ALA A 1 264 ? -3.667 -8.464 -13.369 1.00 92.44 264 ALA A C 1
ATOM 1899 O O . ALA A 1 264 ? -4.840 -8.577 -13.010 1.00 92.44 264 ALA A O 1
ATOM 1900 N N . ALA A 1 265 ? -2.633 -8.632 -12.542 1.00 91.88 265 ALA A N 1
ATOM 1901 C CA . ALA A 1 265 ? -2.756 -9.009 -11.145 1.00 91.88 265 ALA A CA 1
ATOM 1902 C C . ALA A 1 265 ? -3.567 -7.979 -10.364 1.00 91.88 265 ALA A C 1
ATOM 1904 O O . ALA A 1 265 ? -4.429 -8.381 -9.601 1.00 91.88 265 ALA A O 1
ATOM 1905 N N . LEU A 1 266 ? -3.364 -6.677 -10.596 1.00 90.25 266 LEU A N 1
ATOM 1906 C CA . LEU A 1 266 ? -4.119 -5.610 -9.932 1.00 90.25 266 LEU A CA 1
ATOM 1907 C C . LEU A 1 266 ? -5.566 -5.482 -10.425 1.00 90.25 266 LEU A C 1
ATOM 1909 O O . LEU A 1 266 ? -6.445 -5.152 -9.630 1.00 90.25 266 LEU A O 1
ATOM 1913 N N . ARG A 1 267 ? -5.825 -5.755 -11.712 1.00 87.81 267 ARG A N 1
ATOM 1914 C CA . ARG A 1 267 ? -7.178 -5.738 -12.302 1.00 87.81 267 ARG A CA 1
ATOM 1915 C C . ARG A 1 267 ? -8.069 -6.871 -11.837 1.00 87.81 267 ARG A C 1
ATOM 1917 O O . ARG A 1 267 ? -9.286 -6.711 -11.897 1.00 87.81 267 ARG A O 1
ATOM 1924 N N . ALA A 1 268 ? -7.492 -8.016 -11.477 1.00 79.69 268 ALA A N 1
ATOM 1925 C CA . ALA A 1 268 ? -8.279 -9.119 -10.954 1.00 79.69 268 ALA A CA 1
ATOM 1926 C C . ALA A 1 268 ? -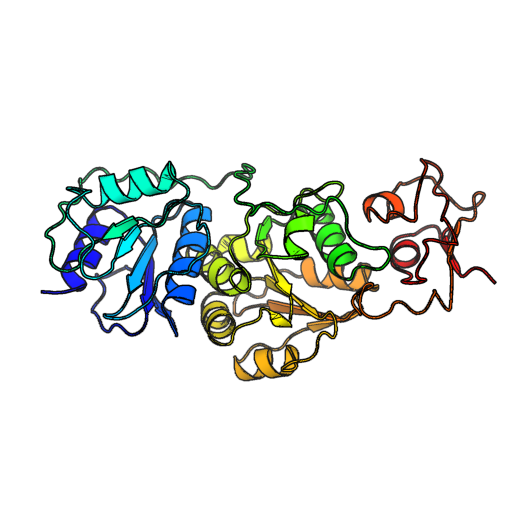9.115 -8.584 -9.782 1.00 79.69 268 ALA A C 1
ATOM 1928 O O . ALA A 1 268 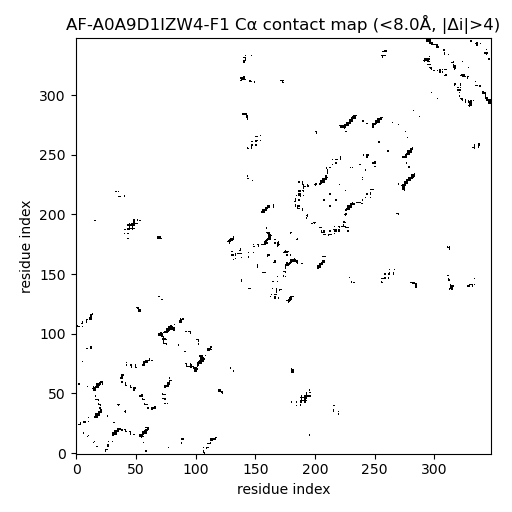? -8.573 -7.959 -8.872 1.00 79.69 268 ALA A O 1
ATOM 1929 N N . VAL A 1 269 ? -10.438 -8.729 -9.839 1.00 60.47 269 VAL A N 1
ATOM 1930 C CA . VAL A 1 269 ? -11.285 -8.331 -8.712 1.00 60.47 269 VAL A CA 1
ATOM 1931 C C . VAL A 1 269 ? -10.929 -9.284 -7.570 1.00 60.47 269 VAL A C 1
ATOM 1933 O O . VAL A 1 269 ? -10.927 -10.494 -7.812 1.00 60.47 269 VAL A O 1
ATOM 1936 N N . PRO A 1 270 ? -10.570 -8.789 -6.371 1.00 58.09 270 PRO A N 1
ATOM 1937 C CA . PRO A 1 270 ? -10.361 -9.671 -5.233 1.00 58.09 270 PRO A CA 1
ATOM 1938 C C . PRO A 1 270 ? -11.609 -10.540 -5.054 1.00 58.09 270 PRO A C 1
ATOM 1940 O O . PRO A 1 270 ? -12.730 -10.036 -5.162 1.00 58.09 270 PRO A O 1
ATOM 1943 N N . GLY A 1 271 ? -11.426 -11.841 -4.822 1.00 53.25 271 GLY A N 1
ATOM 1944 C CA . GLY A 1 271 ? -12.530 -12.686 -4.372 1.00 53.25 271 GLY A CA 1
ATOM 1945 C C . GLY A 1 271 ? -13.157 -12.095 -3.108 1.00 53.25 271 GLY A C 1
ATOM 1946 O O . GLY A 1 271 ? -12.527 -11.303 -2.410 1.00 53.25 271 GLY A O 1
ATOM 1947 N N . ALA A 1 272 ? -14.402 -12.465 -2.815 1.00 49.03 272 ALA A N 1
ATOM 1948 C CA . ALA A 1 272 ? -15.145 -11.930 -1.672 1.00 49.03 272 ALA A CA 1
ATOM 1949 C C . ALA A 1 272 ? -14.498 -12.228 -0.298 1.00 49.03 272 ALA A C 1
ATOM 1951 O O . ALA A 1 272 ? -14.970 -11.707 0.706 1.00 49.03 272 ALA A O 1
ATOM 1952 N N . GLU A 1 273 ? -13.426 -13.027 -0.242 1.00 55.62 273 GLU A N 1
ATOM 1953 C CA . GLU A 1 273 ? -12.771 -13.451 0.993 1.00 55.62 273 GLU A CA 1
ATOM 1954 C C . GLU A 1 273 ? -11.239 -13.402 0.862 1.00 55.62 273 GLU A C 1
ATOM 1956 O O . GLU A 1 273 ? -10.665 -13.913 -0.103 1.00 55.62 273 GLU A O 1
ATOM 1961 N N . GLY A 1 274 ? -10.584 -12.806 1.864 1.00 70.06 274 GLY A N 1
ATOM 1962 C CA . GLY A 1 274 ? -9.133 -12.839 2.052 1.00 70.06 274 GLY A CA 1
ATOM 1963 C C . GLY A 1 274 ? -8.355 -11.640 1.498 1.00 70.06 274 GLY A C 1
ATOM 1964 O O . GLY A 1 274 ? -8.772 -10.922 0.588 1.00 70.06 274 GLY A O 1
ATOM 1965 N N . ALA A 1 275 ? -7.179 -11.412 2.081 1.00 86.75 275 ALA A N 1
ATOM 1966 C CA . ALA A 1 275 ? -6.216 -10.442 1.579 1.00 86.75 275 ALA A CA 1
ATOM 1967 C C . ALA A 1 275 ? -5.504 -10.981 0.333 1.00 86.75 275 ALA A C 1
ATOM 1969 O O . ALA A 1 275 ? -5.021 -12.111 0.316 1.00 86.75 275 ALA A O 1
ATOM 1970 N N . ARG A 1 276 ? -5.371 -10.145 -0.696 1.00 91.06 276 ARG A N 1
ATOM 1971 C CA . ARG A 1 276 ? -4.510 -10.413 -1.846 1.00 91.06 276 ARG A CA 1
ATOM 1972 C C . ARG A 1 276 ? -3.148 -9.790 -1.604 1.00 91.06 276 ARG A C 1
ATOM 1974 O O . ARG A 1 276 ? -3.052 -8.573 -1.453 1.00 91.06 276 ARG A O 1
ATOM 1981 N N . VAL A 1 277 ? -2.097 -10.597 -1.676 1.00 95.19 277 VAL A N 1
ATOM 1982 C CA . VAL A 1 277 ? -0.717 -10.109 -1.637 1.00 95.19 277 VAL A CA 1
ATOM 1983 C C . VAL A 1 277 ? -0.043 -10.315 -2.990 1.00 95.19 277 VAL A C 1
ATOM 1985 O O . VAL A 1 277 ? -0.114 -11.394 -3.575 1.00 95.19 277 VAL A O 1
ATOM 1988 N N . ILE A 1 278 ? 0.620 -9.271 -3.484 1.00 96.56 278 ILE A N 1
ATOM 1989 C CA . ILE A 1 278 ? 1.465 -9.309 -4.679 1.00 96.56 278 ILE A CA 1
ATOM 1990 C C . ILE A 1 278 ? 2.881 -8.914 -4.264 1.00 96.56 278 ILE A C 1
ATOM 1992 O O . ILE A 1 278 ? 3.103 -7.790 -3.818 1.00 96.56 278 ILE A O 1
ATOM 1996 N N . ILE A 1 279 ? 3.843 -9.813 -4.436 1.00 97.31 279 ILE A N 1
ATOM 1997 C CA . ILE A 1 279 ? 5.260 -9.549 -4.198 1.00 97.31 279 ILE A CA 1
ATOM 1998 C C . ILE A 1 279 ? 5.909 -9.180 -5.527 1.00 97.31 279 ILE A C 1
ATOM 2000 O O . ILE A 1 279 ? 5.954 -9.971 -6.467 1.00 97.31 279 ILE A O 1
ATOM 2004 N N . VAL A 1 280 ? 6.433 -7.964 -5.598 1.00 97.06 280 VAL A N 1
ATOM 2005 C CA . VAL A 1 280 ? 7.183 -7.450 -6.738 1.00 97.06 280 VAL A CA 1
ATOM 2006 C C . VAL A 1 280 ? 8.669 -7.578 -6.432 1.00 97.06 280 VAL A C 1
ATOM 2008 O O . VAL A 1 280 ? 9.218 -6.815 -5.637 1.00 97.06 280 VAL A O 1
ATOM 2011 N N . ARG A 1 281 ? 9.325 -8.544 -7.075 1.00 94.94 281 ARG A N 1
ATOM 2012 C CA . ARG A 1 281 ? 10.754 -8.833 -6.913 1.00 94.94 281 ARG A CA 1
ATOM 2013 C C . ARG A 1 281 ? 11.574 -7.942 -7.845 1.00 94.94 281 ARG A C 1
ATOM 2015 O O . ARG A 1 281 ? 11.415 -7.996 -9.068 1.00 94.94 281 ARG A O 1
ATOM 2022 N N . GLY A 1 282 ? 12.492 -7.150 -7.300 1.00 91.12 282 GLY A N 1
ATOM 2023 C CA . GLY A 1 282 ? 13.436 -6.388 -8.113 1.00 91.12 282 GLY A CA 1
ATOM 2024 C C . GLY A 1 282 ? 14.506 -5.711 -7.278 1.00 91.12 282 GLY A C 1
ATOM 2025 O O . GLY A 1 282 ? 14.211 -5.094 -6.269 1.00 91.12 282 GLY A O 1
ATOM 2026 N N . GLU A 1 283 ? 15.758 -5.800 -7.706 1.00 87.62 283 GLU A N 1
ATOM 2027 C CA . GLU A 1 283 ? 16.886 -5.291 -6.926 1.00 87.62 283 GLU A CA 1
ATOM 2028 C C . GLU A 1 283 ? 16.886 -3.764 -6.816 1.00 87.62 283 GLU A C 1
ATOM 2030 O O . GLU A 1 283 ? 16.596 -3.040 -7.774 1.00 87.62 283 GLU A O 1
ATOM 2035 N N . CYS A 1 284 ? 17.247 -3.258 -5.634 1.00 85.94 284 CYS A N 1
ATOM 2036 C CA . CYS A 1 284 ? 17.434 -1.827 -5.448 1.00 85.94 284 CYS A CA 1
ATOM 2037 C C . CYS A 1 284 ? 18.582 -1.326 -6.334 1.00 85.94 284 CYS A C 1
ATOM 2039 O O . CYS A 1 284 ? 19.718 -1.784 -6.206 1.00 85.94 284 CYS A O 1
ATOM 2041 N N . ALA A 1 285 ? 18.323 -0.303 -7.152 1.00 81.19 285 ALA A N 1
ATOM 2042 C CA . ALA A 1 285 ? 19.353 0.330 -7.981 1.00 81.19 285 ALA A CA 1
ATOM 2043 C C . ALA A 1 285 ? 20.544 0.874 -7.163 1.00 81.19 285 ALA A C 1
ATOM 2045 O O . ALA A 1 285 ? 21.636 1.027 -7.694 1.00 81.19 285 ALA A O 1
ATOM 2046 N N . LEU A 1 286 ? 20.343 1.162 -5.870 1.00 79.12 286 LEU A N 1
ATOM 2047 C CA . LEU A 1 286 ? 21.412 1.603 -4.966 1.00 79.12 286 LEU A CA 1
ATOM 2048 C C . LEU A 1 286 ? 22.289 0.452 -4.454 1.00 79.12 286 LEU A C 1
ATOM 2050 O O . LEU A 1 286 ? 23.411 0.696 -4.027 1.00 79.12 286 LEU A O 1
ATOM 2054 N N . LEU A 1 287 ? 21.785 -0.784 -4.474 1.00 76.56 287 LEU A N 1
ATOM 2055 C CA . LEU A 1 287 ? 22.538 -1.972 -4.066 1.00 76.56 287 LEU A CA 1
ATOM 2056 C C . LEU A 1 287 ? 23.297 -2.598 -5.236 1.00 76.56 287 LEU A C 1
ATOM 2058 O O . LEU A 1 287 ? 24.336 -3.216 -5.033 1.00 76.56 287 LEU A O 1
ATOM 2062 N N . ASN A 1 288 ? 22.801 -2.411 -6.458 1.00 70.25 288 ASN A N 1
ATOM 2063 C CA . ASN A 1 288 ? 23.410 -2.939 -7.670 1.00 70.25 288 ASN A CA 1
ATOM 2064 C C . ASN A 1 288 ? 24.063 -1.807 -8.488 1.00 70.25 288 ASN A C 1
ATOM 2066 O O . ASN A 1 288 ? 23.632 -1.482 -9.590 1.00 70.25 288 ASN A O 1
ATOM 2070 N N . MET A 1 289 ? 25.096 -1.172 -7.912 1.00 61.38 289 MET A N 1
ATOM 2071 C CA . MET A 1 289 ? 25.871 -0.087 -8.549 1.00 61.38 289 MET A CA 1
ATOM 2072 C C . MET A 1 289 ? 26.862 -0.579 -9.625 1.00 61.38 289 MET A C 1
ATOM 2074 O O . MET A 1 289 ? 27.680 0.196 -10.119 1.00 61.38 289 MET A O 1
ATOM 2078 N N . GLY A 1 290 ? 26.797 -1.856 -10.011 1.00 55.91 290 GLY A N 1
ATOM 2079 C CA . GLY A 1 290 ? 27.484 -2.359 -11.194 1.00 55.91 290 GLY A CA 1
ATOM 2080 C C . GLY A 1 290 ? 26.742 -1.877 -12.434 1.00 55.91 290 GLY A C 1
ATOM 2081 O O . GLY A 1 290 ? 25.555 -2.154 -12.581 1.00 55.91 290 GLY A O 1
ATOM 2082 N N . GLY A 1 291 ? 27.417 -1.118 -13.300 1.00 56.53 291 GLY A N 1
ATOM 2083 C CA . GLY A 1 291 ? 26.829 -0.571 -14.525 1.00 56.53 291 GLY A CA 1
ATOM 2084 C C . GLY A 1 291 ? 26.043 -1.609 -15.337 1.00 56.53 291 GLY A C 1
ATOM 2085 O O . GLY A 1 291 ? 26.287 -2.814 -15.263 1.00 56.53 291 GLY A O 1
ATOM 2086 N N . ALA A 1 292 ? 25.074 -1.133 -16.115 1.00 61.25 292 ALA A N 1
ATOM 2087 C CA . ALA A 1 292 ? 24.160 -2.001 -16.841 1.00 61.25 292 ALA A CA 1
ATOM 2088 C C . ALA A 1 292 ? 24.908 -2.945 -17.789 1.00 61.25 292 ALA A C 1
ATOM 2090 O O . ALA A 1 292 ? 25.589 -2.499 -18.709 1.00 61.25 292 ALA A O 1
ATOM 2091 N N . VAL A 1 293 ? 24.702 -4.254 -17.627 1.00 65.00 293 VAL A N 1
ATOM 2092 C CA . VAL A 1 293 ? 25.187 -5.259 -18.592 1.00 65.00 293 VAL A CA 1
ATOM 2093 C C . VAL A 1 293 ? 24.514 -5.069 -19.959 1.00 65.00 293 VAL A C 1
ATOM 2095 O O . VAL A 1 293 ? 25.043 -5.484 -20.984 1.00 65.00 293 VAL A O 1
ATOM 2098 N N . ARG A 1 294 ? 23.328 -4.446 -19.976 1.00 78.38 294 ARG A N 1
ATOM 2099 C CA . ARG A 1 294 ? 22.481 -4.250 -21.154 1.00 78.38 294 ARG A CA 1
ATOM 2100 C C . ARG A 1 294 ? 21.863 -2.859 -21.118 1.00 78.38 294 ARG A C 1
ATOM 2102 O O . ARG A 1 294 ? 21.399 -2.421 -20.068 1.00 78.38 294 ARG A O 1
ATOM 2109 N N . THR A 1 295 ? 21.805 -2.175 -22.256 1.00 88.00 295 THR A N 1
ATOM 2110 C CA . THR A 1 295 ? 21.111 -0.882 -22.387 1.00 88.00 295 THR A CA 1
ATOM 2111 C C . THR A 1 295 ? 19.997 -0.989 -23.420 1.00 88.00 295 THR A C 1
ATOM 2113 O O . THR A 1 295 ? 19.949 -1.939 -24.195 1.00 88.00 295 THR A O 1
ATOM 2116 N N . TYR A 1 296 ? 19.056 -0.049 -23.399 1.00 93.19 296 TYR A N 1
ATOM 2117 C CA . TYR A 1 296 ? 17.950 -0.009 -24.354 1.00 93.19 296 TYR A CA 1
ATOM 2118 C C . TYR A 1 296 ? 18.056 1.230 -25.230 1.00 93.19 296 TYR A C 1
ATOM 2120 O O . TYR A 1 296 ? 18.515 2.278 -24.784 1.00 93.19 296 TYR A O 1
ATOM 2128 N N . GLU A 1 297 ? 17.559 1.122 -26.454 1.00 94.38 297 GLU A N 1
ATOM 2129 C CA . GLU A 1 297 ? 17.455 2.223 -27.403 1.00 94.38 297 GLU A CA 1
ATOM 2130 C C . GLU A 1 297 ? 16.055 2.301 -28.022 1.00 94.38 297 GLU A C 1
ATOM 2132 O O . GLU A 1 297 ? 15.285 1.334 -28.008 1.00 94.38 297 GLU A O 1
ATOM 2137 N N . THR A 1 298 ? 15.727 3.470 -28.574 1.00 95.12 298 THR A N 1
ATOM 2138 C CA . THR A 1 298 ? 14.469 3.698 -29.291 1.00 95.12 298 THR A CA 1
ATOM 2139 C C . THR A 1 298 ? 14.696 3.667 -30.800 1.00 95.12 298 THR A C 1
ATOM 2141 O O . THR A 1 298 ? 15.427 4.487 -31.349 1.00 95.12 298 THR A O 1
ATOM 2144 N N . ASP A 1 299 ? 13.958 2.809 -31.492 1.00 93.88 299 ASP A N 1
ATOM 2145 C CA . ASP A 1 299 ? 13.728 2.880 -32.928 1.00 93.88 299 ASP A CA 1
ATOM 2146 C C . ASP A 1 299 ? 12.717 3.987 -33.255 1.00 93.88 299 ASP A C 1
ATOM 2148 O O . ASP A 1 299 ? 11.500 3.845 -33.076 1.00 93.88 299 ASP A O 1
ATOM 2152 N N . VAL A 1 300 ? 13.226 5.110 -33.756 1.00 89.50 300 VAL A N 1
ATOM 2153 C CA . VAL A 1 300 ? 12.409 6.272 -34.128 1.00 89.50 300 VAL A CA 1
ATOM 2154 C C . VAL A 1 300 ? 11.430 5.987 -35.267 1.00 89.50 300 VAL A C 1
ATOM 2156 O O . VAL A 1 300 ? 10.383 6.629 -35.317 1.00 89.50 300 VAL A O 1
ATOM 2159 N N . ASN A 1 301 ? 11.720 5.014 -36.136 1.00 91.31 301 ASN A N 1
ATOM 2160 C CA . ASN A 1 301 ? 10.875 4.676 -37.283 1.00 91.31 301 ASN A CA 1
ATOM 2161 C C . ASN A 1 301 ? 9.676 3.817 -36.870 1.00 91.31 301 ASN A C 1
ATOM 2163 O O . ASN A 1 301 ? 8.615 3.891 -37.485 1.00 91.31 301 ASN A O 1
ATOM 2167 N N . ARG A 1 302 ? 9.815 3.025 -35.800 1.00 92.88 302 ARG A N 1
ATOM 2168 C CA . ARG A 1 302 ? 8.712 2.234 -35.224 1.00 92.88 302 ARG A CA 1
ATOM 2169 C C . ARG A 1 302 ? 7.918 3.002 -34.168 1.00 92.88 302 ARG A C 1
ATOM 2171 O O . ARG A 1 302 ? 6.788 2.634 -33.840 1.00 92.88 302 ARG A O 1
ATOM 2178 N N . CYS A 1 303 ? 8.498 4.054 -33.593 1.00 94.19 303 CYS A N 1
ATOM 2179 C CA . CYS A 1 303 ? 7.894 4.763 -32.475 1.00 94.19 303 CYS A CA 1
ATOM 2180 C C . CYS A 1 303 ? 6.686 5.611 -32.893 1.00 94.19 303 CYS A C 1
ATOM 2182 O O . CYS A 1 303 ? 6.804 6.645 -33.545 1.00 94.19 303 CYS A O 1
ATOM 2184 N N . ARG A 1 304 ? 5.511 5.251 -32.370 1.00 93.88 304 ARG A N 1
ATOM 2185 C CA . ARG A 1 304 ? 4.263 6.010 -32.568 1.00 93.88 304 ARG A CA 1
ATOM 2186 C C . ARG A 1 304 ? 4.049 7.189 -31.603 1.00 93.88 304 ARG A C 1
ATOM 2188 O O . ARG A 1 304 ? 2.948 7.725 -31.535 1.00 93.88 304 ARG A O 1
ATOM 2195 N N . ARG A 1 305 ? 5.049 7.546 -30.783 1.00 93.25 305 ARG A N 1
ATOM 2196 C CA . ARG A 1 305 ? 5.006 8.666 -29.809 1.00 93.25 305 ARG A CA 1
ATOM 2197 C C . ARG A 1 305 ? 3.807 8.645 -28.839 1.00 93.25 305 ARG A C 1
ATOM 2199 O O . ARG A 1 305 ? 3.269 9.685 -28.473 1.00 93.25 305 ARG A O 1
ATOM 2206 N N . CYS A 1 306 ? 3.389 7.458 -28.386 1.00 92.94 306 CYS A N 1
ATOM 2207 C CA . CYS A 1 306 ? 2.229 7.313 -27.488 1.00 92.94 306 CYS A CA 1
ATOM 2208 C C . CYS A 1 306 ? 2.484 7.697 -26.016 1.00 92.94 306 CYS A C 1
ATOM 2210 O O . CYS A 1 306 ? 1.539 7.760 -25.232 1.00 92.94 306 CYS A O 1
ATOM 2212 N N . GLY A 1 307 ? 3.744 7.903 -25.616 1.00 92.06 307 GLY A N 1
ATOM 2213 C CA . GLY A 1 307 ? 4.120 8.333 -24.263 1.00 92.06 307 GLY A CA 1
ATOM 2214 C C . GLY A 1 307 ? 4.006 7.271 -23.160 1.00 92.06 307 GLY A C 1
ATOM 2215 O O . GLY A 1 307 ? 4.237 7.595 -21.999 1.00 92.06 307 GLY A O 1
ATOM 2216 N N . ALA A 1 308 ? 3.678 6.011 -23.479 1.00 93.25 308 ALA A N 1
ATOM 2217 C CA . ALA A 1 308 ? 3.553 4.943 -22.477 1.00 93.25 308 ALA A CA 1
ATOM 2218 C C . ALA A 1 308 ? 4.846 4.735 -21.666 1.00 93.25 308 ALA A C 1
ATOM 2220 O O . ALA A 1 308 ? 4.782 4.627 -20.446 1.00 93.25 308 ALA A O 1
ATOM 2221 N N . CYS A 1 309 ? 6.006 4.757 -22.329 1.00 93.94 309 CYS A N 1
ATOM 2222 C CA . CYS A 1 309 ? 7.317 4.668 -21.685 1.00 93.94 309 CYS A CA 1
ATOM 2223 C C . CYS A 1 309 ? 7.672 5.922 -20.872 1.00 93.94 309 CYS A C 1
ATOM 2225 O O . CYS A 1 309 ? 8.274 5.806 -19.813 1.00 93.94 309 CYS A O 1
ATOM 2227 N N . SER A 1 310 ? 7.265 7.117 -21.313 1.00 93.00 310 SER A N 1
ATOM 2228 C CA . SER A 1 310 ? 7.511 8.369 -20.583 1.00 93.00 310 SER A CA 1
ATOM 2229 C C . SER A 1 310 ? 6.700 8.438 -19.287 1.00 93.00 310 SER A C 1
ATOM 2231 O O . SER A 1 310 ? 7.190 8.933 -18.279 1.00 93.00 310 SER A O 1
ATOM 2233 N N . LYS A 1 311 ? 5.482 7.879 -19.278 1.00 93.50 311 LYS A N 1
ATOM 2234 C CA . LYS A 1 311 ? 4.637 7.760 -18.077 1.00 93.50 311 LYS A CA 1
ATOM 2235 C C . LYS A 1 311 ? 5.225 6.841 -17.004 1.00 93.50 311 LYS A C 1
ATOM 2237 O O . LYS A 1 311 ? 4.806 6.935 -15.858 1.00 93.50 311 LYS A O 1
ATOM 2242 N N . LEU A 1 312 ? 6.200 5.993 -17.343 1.00 93.75 312 LEU A N 1
ATOM 2243 C CA . LEU A 1 312 ? 6.976 5.281 -16.329 1.00 93.75 312 LEU A CA 1
ATOM 2244 C C . LEU A 1 312 ? 7.830 6.246 -15.500 1.00 93.75 312 LEU A C 1
ATOM 2246 O O . LEU A 1 312 ? 8.221 5.862 -14.414 1.00 93.75 312 LEU A O 1
ATOM 2250 N N . GLY A 1 313 ? 8.147 7.456 -15.980 1.00 92.62 313 GLY A N 1
ATOM 2251 C CA . GLY A 1 313 ? 8.920 8.467 -15.244 1.00 92.62 313 GLY A CA 1
ATOM 2252 C C . GLY A 1 313 ? 10.408 8.150 -15.096 1.00 92.62 313 GLY A C 1
ATOM 2253 O O . GLY A 1 313 ? 11.017 8.546 -14.106 1.00 92.62 313 GLY A O 1
ATOM 2254 N N . CYS A 1 314 ? 10.975 7.331 -15.986 1.00 93.69 314 CYS A N 1
ATOM 2255 C CA . CYS A 1 314 ? 12.381 6.937 -15.903 1.00 93.69 314 CYS A CA 1
ATOM 2256 C C . CYS A 1 314 ? 13.290 8.143 -16.201 1.00 93.69 314 CYS A C 1
ATOM 2258 O O . CYS A 1 314 ? 13.154 8.704 -17.289 1.00 93.69 314 CYS A O 1
ATOM 2260 N N . PRO A 1 315 ? 14.251 8.500 -15.326 1.00 92.69 315 PRO A N 1
ATOM 2261 C CA . PRO A 1 315 ? 15.140 9.644 -15.561 1.00 92.69 315 PRO A CA 1
ATOM 2262 C C . PRO A 1 315 ? 16.125 9.420 -16.724 1.00 92.69 315 PRO A C 1
ATOM 2264 O O . PRO A 1 315 ? 16.739 10.365 -17.211 1.00 92.69 315 PRO A O 1
ATOM 2267 N N . ALA A 1 316 ? 16.249 8.180 -17.214 1.00 93.38 316 ALA A N 1
ATOM 2268 C CA . ALA A 1 316 ? 16.999 7.854 -18.426 1.00 93.38 316 ALA A CA 1
ATOM 2269 C C . ALA A 1 316 ? 16.202 8.087 -19.726 1.00 93.38 316 ALA A C 1
ATOM 2271 O O . ALA A 1 316 ? 16.749 7.884 -20.802 1.00 93.38 316 ALA A O 1
ATOM 2272 N N . ILE A 1 317 ? 14.914 8.455 -19.666 1.00 94.50 317 ILE A N 1
ATOM 2273 C CA . ILE A 1 317 ? 14.069 8.660 -20.852 1.00 94.50 317 ILE A CA 1
ATOM 2274 C C . ILE A 1 317 ? 13.661 10.127 -20.934 1.00 94.50 317 ILE A C 1
ATOM 2276 O O . ILE A 1 317 ? 13.015 10.648 -20.028 1.00 94.50 317 ILE A O 1
ATOM 2280 N N . SER A 1 318 ? 13.966 10.778 -22.054 1.00 93.56 318 SER A N 1
ATOM 2281 C CA . SER A 1 318 ? 13.604 12.177 -22.296 1.00 93.56 318 SER A CA 1
ATOM 2282 C C . SER A 1 318 ? 12.917 12.379 -23.649 1.00 93.56 318 SER A C 1
ATOM 2284 O O . SER A 1 318 ? 12.937 11.508 -24.519 1.00 93.56 318 SER A O 1
ATOM 2286 N N . GLY A 1 319 ? 12.277 13.540 -23.819 1.00 88.50 319 GLY A N 1
ATOM 2287 C CA . GLY A 1 319 ? 11.649 13.945 -25.077 1.00 88.50 319 GLY A CA 1
ATOM 2288 C C . GLY A 1 319 ? 10.275 13.321 -25.363 1.00 88.50 319 GLY A C 1
ATOM 2289 O O . GLY A 1 319 ? 9.856 12.320 -24.779 1.00 88.50 319 GLY A O 1
ATOM 2290 N N . ARG A 1 320 ? 9.542 13.947 -26.297 1.00 79.69 320 ARG A N 1
ATOM 2291 C CA . ARG A 1 320 ? 8.241 13.453 -26.799 1.00 79.69 320 ARG A CA 1
ATOM 2292 C C . ARG A 1 320 ? 8.410 12.269 -27.755 1.00 79.69 320 ARG A C 1
ATOM 2294 O O . ARG A 1 320 ? 7.594 11.348 -27.758 1.00 79.69 320 ARG A O 1
ATOM 2301 N N . SER A 1 321 ? 9.472 12.306 -28.556 1.00 85.56 321 SER A N 1
ATOM 2302 C CA . SER A 1 321 ? 10.057 11.123 -29.185 1.00 85.56 321 SER A CA 1
ATOM 2303 C C . SER A 1 321 ? 11.072 10.577 -28.180 1.00 85.56 321 SER A C 1
ATOM 2305 O O . SER A 1 321 ? 12.048 11.278 -27.926 1.00 85.56 321 SER A O 1
ATOM 2307 N N . PRO A 1 322 ? 10.821 9.418 -27.549 1.00 92.44 322 PRO A N 1
ATOM 2308 C CA . PRO A 1 322 ? 11.602 8.985 -26.399 1.00 92.44 322 PRO A CA 1
ATOM 2309 C C . PRO A 1 322 ? 13.052 8.707 -26.800 1.00 92.44 322 PRO A C 1
ATOM 2311 O O . PRO A 1 322 ? 13.304 7.837 -27.630 1.00 92.44 322 PRO A O 1
ATOM 2314 N N . VAL A 1 323 ? 13.990 9.419 -26.186 1.00 94.38 323 VAL A N 1
ATOM 2315 C CA . VAL A 1 323 ? 15.434 9.173 -26.281 1.00 94.38 323 VAL A CA 1
ATOM 2316 C C . VAL A 1 323 ? 15.881 8.532 -24.974 1.00 94.38 323 VAL A C 1
ATOM 2318 O O . VAL A 1 323 ? 15.560 9.051 -23.903 1.00 94.38 323 VAL A O 1
ATOM 2321 N N . ILE A 1 324 ? 16.579 7.398 -25.066 1.00 94.81 324 ILE A N 1
ATOM 2322 C CA . ILE A 1 324 ? 17.115 6.681 -23.906 1.00 94.81 324 ILE A CA 1
ATOM 2323 C C . ILE A 1 324 ? 18.591 7.049 -23.752 1.00 94.81 324 ILE A C 1
ATOM 2325 O O . ILE A 1 324 ? 19.393 6.798 -24.647 1.00 94.81 324 ILE A O 1
ATOM 2329 N N . ASP A 1 325 ? 18.925 7.655 -22.619 1.00 92.94 325 ASP A N 1
ATOM 2330 C CA . ASP A 1 325 ? 20.292 7.973 -22.215 1.00 92.94 325 ASP A CA 1
ATOM 2331 C C . ASP A 1 325 ? 20.999 6.679 -21.786 1.00 92.94 325 ASP A C 1
ATOM 2333 O O . ASP A 1 325 ? 20.630 6.061 -20.783 1.00 92.94 325 ASP A O 1
ATOM 2337 N N . ALA A 1 326 ? 21.982 6.243 -22.576 1.00 89.44 326 ALA A N 1
ATOM 2338 C CA . ALA A 1 326 ? 22.692 4.985 -22.362 1.00 89.44 326 ALA A CA 1
ATOM 2339 C C . ALA A 1 326 ? 23.551 4.987 -21.089 1.00 89.44 326 ALA A C 1
ATOM 2341 O O . ALA A 1 326 ? 23.746 3.922 -20.513 1.00 89.44 326 ALA A O 1
ATOM 2342 N N . GLU A 1 327 ? 24.015 6.151 -20.624 1.00 88.69 327 GLU A N 1
ATOM 2343 C CA . GLU A 1 327 ? 24.824 6.257 -19.403 1.00 88.69 327 GLU A CA 1
ATOM 2344 C C . GLU A 1 327 ? 23.961 6.105 -18.146 1.00 88.69 327 GLU A C 1
ATOM 2346 O O . GLU A 1 327 ? 24.410 5.585 -17.127 1.00 88.69 327 GLU A O 1
ATOM 2351 N N . LYS A 1 328 ? 22.688 6.514 -18.222 1.00 89.69 328 LYS A N 1
ATOM 2352 C CA . LYS A 1 328 ? 21.714 6.377 -17.123 1.00 89.69 328 LYS A CA 1
ATOM 2353 C C . LYS A 1 328 ? 20.892 5.093 -17.195 1.00 89.69 328 LYS A C 1
ATOM 2355 O O . LYS A 1 328 ? 20.213 4.736 -16.229 1.00 89.69 328 LYS A O 1
ATOM 2360 N N . CYS A 1 329 ? 20.853 4.437 -18.352 1.00 90.94 329 CYS A N 1
ATOM 2361 C CA . CYS A 1 329 ? 20.044 3.246 -18.560 1.00 90.94 329 CYS A CA 1
ATOM 2362 C C . CYS A 1 329 ? 20.633 2.058 -17.796 1.00 90.94 329 CYS A C 1
ATOM 2364 O O . CYS A 1 329 ? 21.754 1.651 -18.060 1.00 90.94 329 CYS A O 1
ATOM 2366 N N . VAL A 1 330 ? 19.837 1.453 -16.911 1.00 89.50 330 VAL A N 1
ATOM 2367 C CA . VAL A 1 330 ? 20.242 0.271 -16.122 1.00 89.50 330 VAL A CA 1
ATOM 2368 C C . VAL A 1 330 ? 19.766 -1.064 -16.706 1.00 89.50 330 VAL A C 1
ATOM 2370 O O . VAL A 1 330 ? 19.840 -2.093 -16.048 1.00 89.50 330 VAL A O 1
ATOM 2373 N N . GLY A 1 331 ? 19.196 -1.070 -17.914 1.00 90.06 331 GLY A N 1
ATOM 2374 C CA . GLY A 1 331 ? 18.805 -2.326 -18.566 1.00 90.06 331 GLY A CA 1
ATOM 2375 C C . GLY A 1 331 ? 17.585 -3.045 -17.978 1.00 90.06 331 GLY A C 1
ATOM 2376 O O . GLY A 1 331 ? 17.353 -4.203 -18.304 1.00 90.06 331 GLY A O 1
ATOM 2377 N N . CYS A 1 332 ? 16.767 -2.387 -17.147 1.00 90.31 332 CYS A N 1
ATOM 2378 C CA . CYS A 1 332 ? 15.639 -3.043 -16.462 1.00 90.31 332 CYS A CA 1
ATOM 2379 C C . CYS A 1 332 ? 14.522 -3.579 -17.384 1.00 90.31 332 CYS A C 1
ATOM 2381 O O . CYS A 1 332 ? 13.697 -4.375 -16.947 1.00 90.31 332 CYS A O 1
ATOM 2383 N N . GLY A 1 333 ? 14.427 -3.112 -18.633 1.00 91.62 333 GLY A N 1
ATOM 2384 C CA . GLY A 1 333 ? 13.429 -3.575 -19.606 1.00 91.62 333 GLY A CA 1
ATOM 2385 C C . GLY A 1 333 ? 11.986 -3.095 -19.397 1.00 91.62 333 GLY A C 1
ATOM 2386 O O . GLY A 1 333 ? 11.167 -3.279 -20.291 1.00 91.62 333 GLY A O 1
ATOM 2387 N N . MET A 1 334 ? 11.657 -2.393 -18.304 1.00 94.00 334 MET A N 1
ATOM 2388 C CA . MET A 1 334 ? 10.287 -1.904 -18.036 1.00 94.00 334 MET A CA 1
ATOM 2389 C C . MET A 1 334 ? 9.703 -1.075 -19.193 1.00 94.00 334 MET A C 1
ATOM 2391 O O . MET A 1 334 ? 8.521 -1.180 -19.522 1.00 94.00 334 MET A O 1
ATOM 2395 N N . CYS A 1 335 ? 10.529 -0.239 -19.830 1.00 94.62 335 CYS A N 1
ATOM 2396 C CA . CYS A 1 335 ? 10.117 0.579 -20.969 1.00 94.62 335 CYS A CA 1
ATOM 2397 C C . CYS A 1 335 ? 9.808 -0.257 -22.220 1.00 94.62 335 CYS A C 1
ATOM 2399 O O . CYS A 1 335 ? 8.884 0.092 -22.956 1.00 94.62 335 CYS A O 1
ATOM 2401 N N . ALA A 1 336 ? 10.518 -1.368 -22.430 1.00 93.88 336 ALA A N 1
ATOM 2402 C CA . ALA A 1 336 ? 10.216 -2.328 -23.483 1.00 93.88 336 ALA A CA 1
ATOM 2403 C C . ALA A 1 336 ? 8.907 -3.077 -23.186 1.00 93.88 336 ALA A C 1
ATOM 2405 O O . ALA A 1 336 ? 8.055 -3.155 -24.070 1.00 93.88 336 ALA A O 1
ATOM 2406 N N . SER A 1 337 ? 8.681 -3.501 -21.933 1.00 92.75 337 SER A N 1
ATOM 2407 C CA . SER A 1 337 ? 7.455 -4.201 -21.504 1.00 92.75 337 SER A CA 1
ATOM 2408 C C . SER A 1 337 ? 6.168 -3.420 -21.803 1.00 92.75 337 SER A C 1
ATOM 2410 O O . SER A 1 337 ? 5.145 -4.011 -22.149 1.00 92.75 337 SER A O 1
ATOM 2412 N N . VAL A 1 338 ? 6.204 -2.084 -21.713 1.00 94.31 338 VAL A N 1
ATOM 2413 C CA . VAL A 1 338 ? 5.044 -1.216 -22.009 1.00 94.31 338 VAL A CA 1
ATOM 2414 C C . VAL A 1 338 ? 4.970 -0.762 -23.476 1.00 94.31 338 VAL A C 1
ATOM 2416 O O . VAL A 1 338 ? 3.983 -0.143 -23.894 1.00 94.31 338 VAL A O 1
ATOM 2419 N N . CYS A 1 339 ? 6.000 -1.029 -24.284 1.00 94.50 339 CYS A N 1
ATOM 2420 C CA . CYS A 1 339 ? 6.098 -0.557 -25.662 1.00 94.50 339 CYS A CA 1
ATOM 2421 C C . CYS A 1 339 ? 5.388 -1.499 -26.646 1.00 94.50 339 CYS A C 1
ATOM 2423 O O . CYS A 1 339 ? 6.003 -2.326 -27.311 1.00 94.50 339 CYS A O 1
ATOM 2425 N N . LYS A 1 340 ? 4.078 -1.303 -26.837 1.00 93.19 340 LYS A N 1
ATOM 2426 C CA . LYS A 1 340 ? 3.256 -2.124 -27.757 1.00 93.19 340 LYS A CA 1
ATOM 2427 C C . LYS A 1 340 ? 3.644 -2.068 -29.242 1.00 93.19 340 LYS A C 1
ATOM 2429 O O . LYS A 1 340 ? 3.160 -2.877 -30.019 1.00 93.19 340 LYS A O 1
ATOM 2434 N N . CYS A 1 341 ? 4.447 -1.087 -29.652 1.00 94.00 341 CYS A N 1
ATOM 2435 C CA . CYS A 1 341 ? 4.943 -0.968 -31.031 1.00 94.00 341 CYS A CA 1
ATOM 2436 C C . CYS A 1 341 ? 6.350 -1.554 -31.212 1.00 94.00 341 CYS A C 1
ATOM 2438 O O . CYS A 1 341 ? 6.933 -1.395 -32.281 1.00 94.00 341 CYS A O 1
ATOM 2440 N N . SER A 1 342 ? 6.909 -2.178 -30.165 1.00 93.69 342 SER A N 1
ATOM 2441 C CA . SER A 1 342 ? 8.252 -2.774 -30.175 1.00 93.69 342 SER A CA 1
ATOM 2442 C C . SER A 1 342 ? 9.329 -1.810 -30.689 1.00 93.69 342 SER A C 1
ATOM 2444 O O . SER A 1 342 ? 10.285 -2.206 -31.352 1.00 93.69 342 SER A O 1
ATOM 2446 N N . ALA A 1 343 ? 9.140 -0.519 -30.404 1.00 95.19 343 ALA A N 1
ATOM 2447 C CA . ALA A 1 343 ? 10.068 0.544 -30.758 1.00 95.19 343 ALA A CA 1
ATOM 2448 C C . ALA A 1 343 ? 11.202 0.689 -29.739 1.00 95.19 343 ALA A C 1
ATOM 2450 O O . ALA A 1 343 ? 12.165 1.375 -30.025 1.00 95.19 343 ALA A O 1
ATOM 2451 N N . ILE A 1 344 ? 11.093 0.087 -28.553 1.00 95.00 344 ILE A N 1
ATOM 2452 C CA . ILE A 1 344 ? 12.173 0.075 -27.562 1.00 95.00 344 ILE A CA 1
ATOM 2453 C C . ILE A 1 344 ? 12.767 -1.326 -27.568 1.00 95.00 344 ILE A C 1
ATOM 2455 O O . ILE A 1 344 ? 12.033 -2.292 -27.359 1.00 95.00 344 ILE A O 1
ATOM 2459 N N . ARG A 1 345 ? 14.068 -1.423 -27.833 1.00 92.94 345 ARG A N 1
ATOM 2460 C CA . ARG A 1 345 ? 14.799 -2.688 -27.967 1.00 92.94 345 ARG A CA 1
ATOM 2461 C C . ARG A 1 345 ? 16.106 -2.639 -27.195 1.00 92.94 345 ARG A C 1
ATOM 2463 O O . ARG A 1 345 ? 16.612 -1.556 -26.907 1.00 92.94 345 ARG A O 1
ATOM 2470 N N . GLU A 1 346 ? 16.621 -3.810 -26.860 1.00 91.44 346 GLU A N 1
ATOM 2471 C CA . GLU A 1 346 ? 17.962 -3.938 -26.305 1.00 91.44 346 GLU A CA 1
ATOM 2472 C C . GLU A 1 346 ? 18.986 -3.466 -27.346 1.00 91.44 346 GLU A C 1
ATOM 2474 O O . GLU A 1 346 ? 18.849 -3.753 -28.539 1.00 91.44 346 GLU A O 1
ATOM 2479 N N . ARG A 1 347 ? 19.958 -2.674 -26.899 1.00 84.94 347 ARG A N 1
ATOM 2480 C CA . ARG A 1 347 ? 21.055 -2.185 -27.725 1.00 84.94 347 ARG A CA 1
ATOM 2481 C C . ARG A 1 347 ? 22.043 -3.334 -27.918 1.00 84.94 347 ARG A C 1
ATOM 2483 O O . ARG A 1 347 ? 22.499 -3.900 -26.928 1.00 84.94 347 ARG A O 1
ATOM 2490 N N . ALA A 1 348 ? 22.295 -3.678 -29.178 1.00 67.00 348 ALA A N 1
ATOM 2491 C CA . ALA A 1 348 ? 23.282 -4.683 -29.568 1.00 67.00 348 ALA A CA 1
ATOM 2492 C C . ALA A 1 348 ? 24.715 -4.224 -29.269 1.00 67.00 348 ALA A C 1
ATOM 2494 O O . ALA A 1 348 ? 24.954 -2.991 -29.290 1.00 67.00 348 ALA A O 1
#

Radius of gyration: 21.97 Å; Cα contacts (8 Å, |Δi|>4): 802; chains: 1; bounding box: 53×38×73 Å

Nearest PDB structures (foldseek):
  3lq1-assembly1_A  TM=3.935E-01  e=1.272E-05  Listeria monocytogenes serotype 4b str. F2365
  3lq1-assembly2_B  TM=3.896E-01  e=1.199E-05  Listeria monocytogenes serotype 4b str. F2365
  8a4d-assembly1_A  TM=6.335E-01  e=1.340E-02  Pseudomonas aeruginosa LESB58
  9ev4-assembly1_A  TM=3.767E-01  e=5.545E-04  Corynebacterium glutamicum

Secondary structure (DSSP, 8-state):
--HHHHHHHHHHTT--EEEEES---PPPTT-EEEEESSHHHHHHHHHHHHHTT--EEEE--TTPPPPSS---SS-EEE-TT-TTS-SBHHHHHHHHHHSSS-EEE-TTS-PBPPS--PPPP--------B-------SPPTT-THHHHHHHHHHHT-EEEE-SGGGGGGGSTTT--EEEE-STT-HHHHHHHHHHH-GGGGGTEEEEEEGGG--HHHHHHHHHH-EEEEEEE---SSS-HHHHHHHTT---EEEETT-HHHHHHHHHSPPPSSSEEEEEEE---TTT--SPPSS-EEE-TTT-----TTGGGT-TTEETTTTEE-TTT-----HHHHT-TT--EEE--

Organism: NCBI:txid2840923

Foldseek 3Di:
DAVALVQVQLVLLQAQEEEEEPDDDDHDPNRHYHYFPAQLLRVLLCQLLQLQLGRYAYEHDAPGDDPPWQAQGQYEYEYADQPDPDQAPVRQSVVSNVDSDHHYHHSPDRHHRDNDHPPRDRNDLDLPEAADDDPDQDAAFLHLCLLVLLLLQVLVAEEEEEDDPSSNSCHPPRVRYRYYIHQLSQLSSQLSNCQNPVVSLLRYEYEHELVSHDLRSLLSCFVRAHEYEYEYQVPDDDDSQVSNVVSVHHAAEDESLQSVVSSVLSNPGDDSHGYYYYYHYDHRCVVCVPAAPWFKAFQLVLDPLPCSLVRSVHPQWDDSSTGGNRRRHNPSCSSCNRPPSNRMDIDD

Mean predicted aligned error: 8.08 Å

InterPro domains:
  IPR017896 4Fe-4S ferredoxin-type, iron-sulphur binding domain [PF00037] (322-345)
  IPR017896 4Fe-4S ferredoxin-type, iron-sulphur binding domain [PS51379] (294-315)
  IPR017896 4Fe-4S ferredoxin-type, iron-sulphur binding domain [PS51379] (320-348)

Solvent-accessible surface area (backbone atoms only — not comparable to full-atom values): 18192 Å² total; per-residue (Å²): 124,44,65,54,58,57,52,51,31,38,44,61,49,55,35,54,38,38,20,24,6,85,59,90,75,78,71,62,91,89,49,48,72,44,82,28,84,33,42,55,42,8,46,32,14,20,34,21,11,25,68,46,34,38,48,33,32,20,41,47,34,91,86,58,65,77,66,92,50,75,46,58,51,40,31,37,34,40,33,80,85,54,59,81,85,57,80,22,57,58,54,34,34,54,49,8,61,78,37,68,40,72,34,55,33,23,50,77,56,88,55,51,45,57,81,72,70,75,76,75,46,79,66,61,102,61,78,67,64,38,60,71,92,65,90,66,76,72,65,59,43,58,34,40,65,39,35,54,32,38,36,34,36,76,68,64,31,42,25,32,18,12,47,71,76,45,48,52,26,48,28,77,71,38,60,26,41,40,35,28,45,46,69,50,31,16,47,16,18,40,15,19,22,16,61,60,34,62,84,43,33,68,48,35,34,19,33,40,47,42,82,40,65,48,70,54,22,45,43,46,15,44,76,43,16,31,34,42,36,33,40,35,42,78,84,67,79,76,59,58,63,60,58,34,47,77,46,75,31,81,60,48,79,43,52,32,39,44,43,62,58,50,38,50,62,63,65,51,69,67,63,101,68,52,39,44,39,36,38,33,42,30,60,37,48,86,78,54,75,68,75,47,94,42,33,52,38,53,42,74,89,52,47,82,60,80,48,61,48,61,53,50,47,40,79,27,53,43,72,74,68,62,43,49,40,62,92,54,28,53,45,52,51,44,52,37,63,58,33,91,63,67,18,40,42,75,56,129

pLDDT: mean 81.33, std 13.98, range [42.56, 97.31]

Sequence (348 aa):
MSWENAVTSAYAAGCRLVFASGTEFSAPEGMRVFACEGAQTAVYAALGASLSGARALAVLGAGDELPDSRVTGGVAVLMPGAGEEYPSLRAAFAASEHEDRIVALDPGAAYTAETDVPEARKYRKQPERFAAECTREEMCPGCPYRGVYYAAAKLWLRTIGDGGCSLLGGKRPFLALDAAWG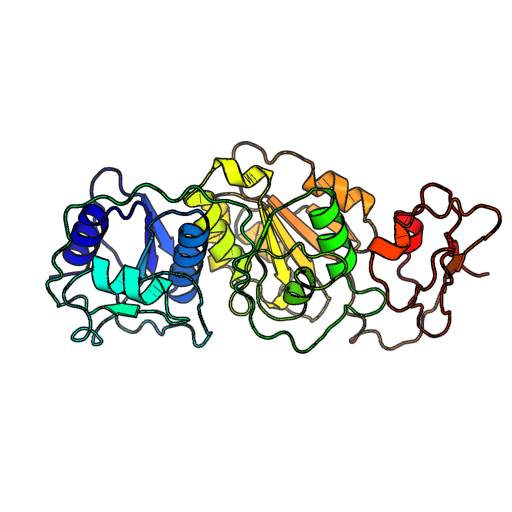RGTAAAALAGFTAALPESARDTAAVTAACDLSEGGLRLLAGTGGTLIIVDEKKGGVDPAELCRRCGIEPAELAANDINGLEAALRAVPGAEGARVIIVRGECALLNMGGAVRTYETDVNRCRRCGACSKLGCPAISGRSPVIDAEKCVGCGMCASVCKCSAIRERA